Protein AF-R5Q0B8-F1 (afdb_monomer_lite)

Radius of gyration: 23.13 Å; chains: 1; bounding box: 51×49×70 Å

pLDDT: mean 73.25, std 21.97, range [26.86, 96.88]

Foldseek 3Di:
DDPCLLLVDDQPQPDPDDDPDDDDDDDDPCVVVPPPPDDDDDDDDDDDDDDPPADDPVRLVVQLVPDPPVLLVVLLLSLLVQLLVQLVSVVVNPDDSQVSNVVSLVVSVVSNVVSFDPDPYTGNSSSSNVVSSVVLVPLFKDKDKDWDFDFDWDDDPPDTDTDTDTDIDIDIGGDSCSSVVSVVVSVVVVVVVVVVVVVVVVVVVVVPD

Secondary structure (DSSP, 8-state):
--HHHHS-SPP----SSS----------TTGGGTS--SS---------SS---S--HHHHHHHHHTS-HHHHHHHHHHHHHHHHHHHHHHHHTT--HHHHHHHHHHHHHHHHHHTS-SSSS--HHHHHHHHHHHHHHHHTEEEEEEEEEEEEEEEETTEEEEEEEEEEEEEEEE-STHHHHHHHHHHHHHHHHHHHHHHHHHHHHHS--

Sequence (209 aa):
MNLSDFFKKEPVIFPSGRRAAEGGFRNSAYDHVLNSVGKVAIGIAFATSMVACGPSREEINAMKAQVPRRDSLELVSAYDSSLLANIDSLHNAGDDMKKAVKKGVALTWEQAKHSFGKSKTWSGKEYIVEDHADKRLNESRDRHEVVTLVPVPVPSGKSTTMVLRPRTVVSYIYKEEFRDQLASEIQQRQKTQAAQSARTVNAVRGSGR

Structure (mmCIF, N/CA/C/O backbone):
data_AF-R5Q0B8-F1
#
_entry.id   AF-R5Q0B8-F1
#
loop_
_atom_site.group_PDB
_atom_site.id
_atom_site.type_symbol
_atom_site.label_atom_id
_atom_site.label_alt_id
_atom_site.label_comp_id
_atom_site.label_asym_id
_atom_site.label_entity_id
_atom_site.label_seq_id
_atom_site.pdbx_PDB_ins_code
_atom_site.Cartn_x
_atom_site.Cartn_y
_atom_site.Cartn_z
_atom_site.occupancy
_atom_site.B_iso_or_equiv
_atom_site.auth_seq_id
_atom_site.auth_comp_id
_atom_site.auth_asym_id
_atom_site.auth_atom_id
_atom_site.pdbx_PDB_model_num
ATOM 1 N N . MET A 1 1 ? -19.986 9.733 9.339 1.00 41.62 1 MET A N 1
ATOM 2 C CA . MET A 1 1 ? -19.398 8.912 8.257 1.00 41.62 1 MET A CA 1
ATOM 3 C C . MET A 1 1 ? -19.073 7.547 8.833 1.00 41.62 1 MET A C 1
ATOM 5 O O . MET A 1 1 ? -18.381 7.501 9.845 1.00 41.62 1 MET A O 1
ATOM 9 N N . ASN A 1 2 ? -19.643 6.475 8.284 1.00 38.19 2 ASN A N 1
ATOM 10 C CA . ASN A 1 2 ? -19.473 5.120 8.810 1.00 38.19 2 ASN A CA 1
ATOM 11 C C . ASN A 1 2 ? -18.242 4.466 8.149 1.00 38.19 2 ASN A C 1
ATOM 13 O O . ASN A 1 2 ? -17.996 4.700 6.970 1.00 38.19 2 ASN A O 1
ATOM 17 N N . LEU A 1 3 ? -17.453 3.669 8.880 1.00 45.62 3 LEU A N 1
ATOM 18 C CA . LEU A 1 3 ? -16.211 3.045 8.368 1.00 45.62 3 LEU A CA 1
ATOM 19 C C . LEU A 1 3 ? -16.464 2.141 7.154 1.00 45.62 3 LEU A C 1
ATOM 21 O O . LEU A 1 3 ? -15.634 2.046 6.255 1.00 45.62 3 LEU A O 1
ATOM 25 N N . SER A 1 4 ? -17.656 1.547 7.090 1.00 44.03 4 SER A N 1
ATOM 26 C CA . SER A 1 4 ? -18.095 0.763 5.939 1.00 44.03 4 SER A CA 1
ATOM 27 C C . SER A 1 4 ? -18.209 1.590 4.655 1.00 44.03 4 SER A C 1
ATOM 29 O O . SER A 1 4 ? -18.041 1.034 3.580 1.00 44.03 4 SER A O 1
ATOM 31 N N . ASP A 1 5 ? -18.424 2.907 4.733 1.00 52.09 5 ASP A N 1
ATOM 32 C CA . ASP A 1 5 ? -18.530 3.772 3.552 1.00 52.09 5 ASP A CA 1
ATOM 33 C C . ASP A 1 5 ? -17.168 4.045 2.886 1.00 52.09 5 ASP A C 1
ATOM 35 O O . ASP A 1 5 ? -17.136 4.350 1.696 1.00 52.09 5 ASP A O 1
ATOM 39 N N . PHE A 1 6 ? -16.045 3.874 3.602 1.00 50.41 6 PHE A N 1
ATOM 40 C CA . PHE A 1 6 ? -14.690 4.060 3.051 1.00 50.41 6 PHE A CA 1
ATOM 41 C C . PHE A 1 6 ? -14.302 2.977 2.034 1.00 50.41 6 PHE A C 1
ATOM 43 O O . PHE A 1 6 ? -13.602 3.261 1.067 1.00 50.41 6 PHE A O 1
ATOM 50 N N . PHE A 1 7 ? -14.779 1.746 2.230 1.00 54.97 7 PHE A N 1
ATOM 51 C CA . PHE A 1 7 ? -14.390 0.577 1.430 1.00 54.97 7 PHE A CA 1
ATOM 52 C C . PHE A 1 7 ? -15.577 -0.089 0.721 1.00 54.97 7 PHE A C 1
ATOM 54 O O . PHE A 1 7 ? -15.464 -1.197 0.210 1.00 54.97 7 PHE A O 1
ATOM 61 N N . LYS A 1 8 ? -16.732 0.585 0.664 1.00 49.16 8 LYS A N 1
ATOM 62 C CA . LYS A 1 8 ? -17.999 0.050 0.134 1.00 49.16 8 LYS A CA 1
ATOM 63 C C . LYS A 1 8 ? -18.075 -0.089 -1.388 1.00 49.16 8 LYS A C 1
ATOM 65 O O . LYS A 1 8 ? -19.167 -0.290 -1.915 1.00 49.16 8 LYS A O 1
ATOM 70 N N . LYS A 1 9 ? -16.963 0.031 -2.112 1.00 47.50 9 LYS A N 1
ATOM 71 C CA . LYS A 1 9 ? -16.956 -0.321 -3.532 1.00 47.50 9 LYS A CA 1
ATOM 72 C C . LYS A 1 9 ? -16.494 -1.755 -3.677 1.00 47.50 9 LYS A C 1
ATOM 74 O O . LYS A 1 9 ? -15.414 -2.109 -3.216 1.00 47.50 9 LYS A O 1
ATOM 79 N N . GLU A 1 10 ? -17.351 -2.547 -4.313 1.00 41.78 10 GLU A N 1
ATOM 80 C CA . GLU A 1 10 ? -17.013 -3.887 -4.765 1.00 41.78 10 GLU A CA 1
ATOM 81 C C . GLU A 1 10 ? -15.650 -3.856 -5.473 1.00 41.78 10 GLU A C 1
ATOM 83 O O . GLU A 1 10 ? -15.370 -2.901 -6.214 1.00 41.78 10 GLU A O 1
ATOM 88 N N . PRO A 1 11 ? -14.784 -4.859 -5.240 1.00 44.88 11 PRO A N 1
ATOM 89 C CA . PRO A 1 11 ? -13.564 -4.991 -6.017 1.00 44.88 11 PRO A CA 1
ATOM 90 C C . PRO A 1 11 ? -13.936 -4.963 -7.500 1.00 44.88 11 PRO A C 1
ATOM 92 O O . PRO A 1 11 ? -14.948 -5.539 -7.902 1.00 44.88 11 PRO A O 1
ATOM 95 N N . VAL A 1 12 ? -13.131 -4.285 -8.322 1.00 48.59 12 VAL A N 1
ATOM 96 C CA . VAL A 1 12 ? -13.284 -4.379 -9.777 1.00 48.59 12 VAL A CA 1
ATOM 97 C C . VAL A 1 12 ? -12.896 -5.806 -10.154 1.00 48.59 12 VAL A C 1
ATOM 99 O O . VAL A 1 12 ? -11.723 -6.136 -10.333 1.00 48.59 12 VAL A O 1
ATOM 102 N N . ILE A 1 13 ? -13.897 -6.681 -10.176 1.00 41.97 13 ILE A N 1
ATOM 103 C CA . ILE A 1 13 ? -13.788 -8.041 -10.676 1.00 41.97 13 ILE A CA 1
ATOM 104 C C . ILE A 1 13 ? -13.705 -7.881 -12.186 1.00 41.97 13 ILE A C 1
ATOM 106 O O . ILE A 1 13 ? -14.689 -7.509 -12.819 1.00 41.97 13 ILE A O 1
ATOM 110 N N . PHE A 1 14 ? -12.528 -8.100 -12.765 1.00 42.94 14 PHE A N 1
ATOM 111 C CA . PHE A 1 14 ? -12.402 -8.191 -14.213 1.00 42.94 14 PHE A CA 1
ATOM 112 C C . PHE A 1 14 ? -12.965 -9.557 -14.624 1.00 42.94 14 PHE A C 1
ATOM 114 O O . PHE A 1 14 ? -12.338 -10.575 -14.321 1.00 42.94 14 PHE A O 1
ATOM 121 N N . PRO A 1 15 ? -14.161 -9.633 -15.245 1.00 37.47 15 PRO A N 1
ATOM 122 C CA . PRO A 1 15 ? -14.709 -10.915 -15.641 1.00 37.47 15 PRO A CA 1
ATOM 123 C C . PRO A 1 15 ? -13.801 -11.512 -16.714 1.00 37.47 15 PRO A C 1
ATOM 125 O O . PRO A 1 15 ? -13.467 -10.873 -17.715 1.00 37.47 15 PRO A O 1
ATOM 128 N N . SER A 1 16 ? -13.379 -12.749 -16.476 1.00 43.03 16 SER A N 1
ATOM 129 C CA . SER A 1 16 ? -12.623 -13.533 -17.440 1.00 43.03 16 SER A CA 1
ATOM 130 C C . SER A 1 16 ? -13.386 -13.597 -18.769 1.00 43.03 16 SER A C 1
ATOM 132 O O . SER A 1 16 ? -14.550 -13.987 -18.834 1.00 43.03 16 SER A O 1
ATOM 134 N N . GLY A 1 17 ? -12.718 -13.180 -19.847 1.00 40.97 17 GLY A N 1
ATOM 135 C CA . GLY A 1 17 ? -13.201 -13.373 -21.211 1.00 40.97 17 GLY A CA 1
ATOM 136 C C . GLY A 1 17 ? -14.038 -12.237 -21.806 1.00 40.97 17 GLY A C 1
ATOM 137 O O . GLY A 1 17 ? -15.188 -12.453 -22.168 1.00 40.97 17 GLY A O 1
ATOM 138 N N . ARG A 1 18 ? -13.437 -11.062 -22.046 1.00 31.78 18 ARG A N 1
ATOM 139 C CA . ARG A 1 18 ? -13.581 -10.304 -23.313 1.00 31.78 18 ARG A CA 1
ATOM 140 C C . ARG A 1 18 ? -12.619 -9.111 -23.351 1.00 31.78 18 ARG A C 1
ATOM 142 O O . ARG A 1 18 ? -12.552 -8.327 -22.419 1.00 31.78 18 ARG A O 1
ATOM 149 N N . ARG A 1 19 ? -11.870 -9.050 -24.459 1.00 34.62 19 ARG A N 1
ATOM 150 C CA . ARG A 1 19 ? -10.958 -8.004 -24.964 1.00 34.62 1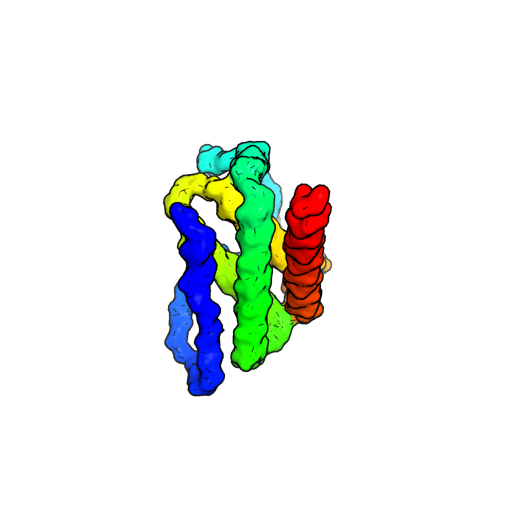9 ARG A CA 1
ATOM 151 C C . ARG A 1 19 ? -10.757 -6.772 -24.067 1.00 34.62 19 ARG A C 1
ATOM 153 O O . ARG A 1 19 ? -11.610 -5.897 -24.000 1.00 34.62 19 ARG A O 1
ATOM 160 N N . ALA A 1 20 ? -9.539 -6.654 -23.537 1.00 39.06 20 ALA A N 1
ATOM 161 C CA . ALA A 1 20 ? -8.934 -5.3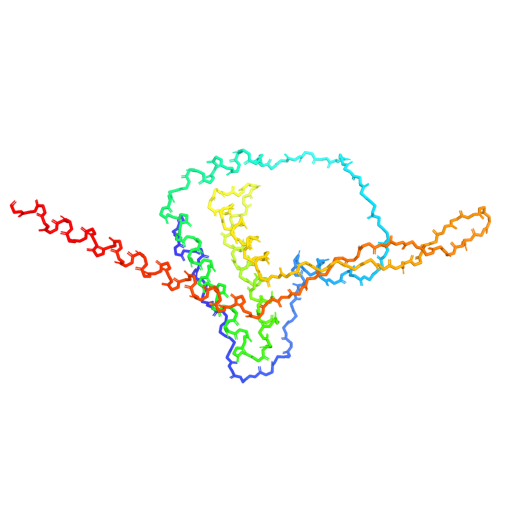87 -23.141 1.00 39.06 20 ALA A CA 1
ATOM 162 C C . ALA A 1 20 ? -8.664 -4.536 -24.396 1.00 39.06 20 ALA A C 1
ATOM 164 O O . ALA A 1 20 ? -7.551 -4.483 -24.911 1.00 39.06 20 ALA A O 1
ATOM 165 N N . ALA A 1 21 ? -9.706 -3.925 -24.939 1.00 40.56 21 ALA A N 1
ATOM 166 C CA . ALA A 1 21 ? -9.589 -2.860 -25.915 1.00 40.56 21 ALA A CA 1
ATOM 167 C C . ALA A 1 21 ? -10.661 -1.827 -25.575 1.00 40.56 21 ALA A C 1
ATOM 169 O O . ALA A 1 21 ? -11.814 -2.184 -25.368 1.00 40.56 21 ALA A O 1
ATOM 170 N N . GLU A 1 22 ? -10.243 -0.565 -25.519 1.00 37.31 22 GLU A N 1
ATOM 171 C CA . GLU A 1 22 ? -11.120 0.608 -25.490 1.00 37.31 22 GLU A CA 1
ATOM 172 C C . GLU A 1 22 ? -11.803 0.905 -24.148 1.00 37.31 22 GLU A C 1
ATOM 174 O O . GLU A 1 22 ? -13.013 0.850 -23.971 1.00 37.31 22 GLU A O 1
ATOM 179 N N . GLY A 1 23 ? -10.989 1.357 -23.199 1.00 31.34 23 GLY A N 1
ATOM 180 C CA . GLY A 1 23 ? -11.449 2.217 -22.117 1.00 31.34 23 GLY A CA 1
ATOM 181 C C . GLY A 1 23 ? -10.384 3.267 -21.873 1.00 31.34 23 GLY A C 1
ATOM 182 O O . GLY A 1 23 ? -9.423 3.001 -21.161 1.00 31.34 23 GLY A O 1
ATOM 183 N N . GLY A 1 24 ? -10.502 4.422 -22.532 1.00 33.09 24 GLY A N 1
ATOM 184 C CA . GLY A 1 24 ? -9.572 5.539 -22.396 1.00 33.09 24 GLY A CA 1
ATOM 185 C C . GLY A 1 24 ? -9.453 5.984 -20.940 1.00 33.09 24 GLY A C 1
ATOM 186 O O . GLY A 1 24 ? -10.276 6.753 -20.445 1.00 33.09 24 GLY A O 1
ATOM 187 N N . PHE A 1 25 ? -8.418 5.504 -20.253 1.00 32.47 25 PHE A N 1
ATOM 188 C CA . PHE A 1 25 ? -8.061 5.978 -18.927 1.00 32.47 25 PHE A CA 1
ATOM 189 C C . PHE A 1 25 ? -7.389 7.337 -19.074 1.00 32.47 25 PHE A C 1
ATOM 191 O O . PHE A 1 25 ? -6.238 7.459 -19.484 1.00 32.47 25 PHE A O 1
ATOM 198 N N . ARG A 1 26 ? -8.157 8.380 -18.755 1.00 33.88 26 ARG A N 1
ATOM 199 C CA . ARG A 1 26 ? -7.636 9.716 -18.491 1.00 33.88 26 ARG A CA 1
ATOM 200 C C . ARG A 1 26 ? -6.564 9.615 -17.406 1.00 33.88 26 ARG A C 1
ATOM 202 O O . ARG A 1 26 ? -6.848 9.205 -16.285 1.00 33.88 26 ARG A O 1
ATOM 209 N N . ASN A 1 27 ? -5.356 9.995 -17.803 1.00 36.56 27 ASN A N 1
ATOM 210 C CA . ASN A 1 27 ? -4.119 10.091 -17.036 1.00 36.56 27 ASN A CA 1
ATOM 211 C C . ASN A 1 27 ? -4.348 10.620 -15.604 1.00 36.56 27 ASN A C 1
ATOM 213 O O . ASN A 1 27 ? -4.507 11.824 -15.396 1.00 36.56 27 ASN A O 1
ATOM 217 N N . SER A 1 28 ? -4.373 9.704 -14.630 1.00 36.41 28 SER A N 1
ATOM 218 C CA . SER A 1 28 ? -4.345 10.005 -13.193 1.00 36.41 28 SER A CA 1
ATOM 219 C C . SER A 1 28 ? -2.922 10.402 -12.770 1.00 36.41 28 SER A C 1
ATOM 221 O O . SER A 1 28 ? -1.927 10.002 -13.381 1.00 36.41 28 SER A O 1
ATOM 223 N N . ALA A 1 29 ? -2.833 11.225 -11.728 1.00 41.69 29 ALA A N 1
ATOM 224 C CA . ALA A 1 29 ? -1.674 12.000 -11.304 1.00 41.69 29 ALA A CA 1
ATOM 225 C C . ALA A 1 29 ? -0.465 11.205 -10.741 1.00 41.69 29 ALA A C 1
ATOM 227 O O . ALA A 1 29 ? 0.368 11.747 -10.018 1.00 41.69 29 ALA A O 1
ATOM 228 N N . TYR A 1 30 ? -0.350 9.918 -11.072 1.00 35.47 30 TYR A N 1
ATOM 229 C CA . TYR A 1 30 ? 0.801 9.065 -10.750 1.00 35.47 30 TYR A CA 1
ATOM 230 C C . TYR A 1 30 ? 1.559 8.567 -11.989 1.00 35.47 30 TYR A C 1
ATOM 232 O O . TYR A 1 30 ? 2.627 7.969 -11.852 1.00 35.47 30 TYR A O 1
ATOM 240 N N . ASP A 1 31 ? 1.082 8.872 -13.202 1.00 33.84 31 ASP A N 1
ATOM 241 C CA . ASP A 1 31 ? 1.768 8.483 -14.444 1.00 33.84 31 ASP A CA 1
ATOM 242 C C . ASP A 1 31 ? 3.030 9.335 -14.717 1.00 33.84 31 ASP A C 1
ATOM 244 O O . ASP A 1 31 ? 3.997 8.885 -15.334 1.00 33.84 31 ASP A O 1
ATOM 248 N N . HIS A 1 32 ? 3.101 10.547 -14.153 1.00 38.69 32 HIS A N 1
ATOM 249 C CA . HIS A 1 32 ? 4.275 11.428 -14.272 1.00 38.69 32 HIS A CA 1
ATOM 250 C C . HIS A 1 32 ? 5.487 10.955 -13.465 1.00 38.69 32 HIS A C 1
ATOM 252 O O . HIS A 1 32 ? 6.602 11.381 -13.748 1.00 38.69 32 HIS A O 1
ATOM 258 N N . VAL A 1 33 ? 5.301 10.078 -12.476 1.00 43.78 33 VAL A N 1
ATOM 259 C CA . VAL A 1 33 ? 6.418 9.584 -11.654 1.00 43.78 33 VAL A CA 1
ATOM 260 C C . VAL A 1 33 ? 7.123 8.400 -12.326 1.00 43.78 33 VAL A C 1
ATOM 262 O O . VAL A 1 33 ? 8.250 8.067 -11.969 1.00 43.78 33 VAL A O 1
ATOM 265 N N . LEU A 1 34 ? 6.504 7.775 -13.333 1.00 36.62 34 LEU A N 1
ATOM 266 C CA . LEU A 1 34 ? 7.026 6.548 -13.942 1.00 36.62 34 LEU A CA 1
ATOM 267 C C . LEU A 1 34 ? 7.315 6.649 -15.443 1.00 36.62 34 LEU A C 1
ATOM 269 O O . LEU A 1 34 ? 7.980 5.756 -15.963 1.00 36.62 34 LEU A O 1
ATOM 273 N N . ASN A 1 35 ? 6.891 7.720 -16.125 1.00 30.92 35 ASN A N 1
ATOM 274 C CA . ASN A 1 35 ? 7.032 7.840 -17.582 1.00 30.92 35 ASN A CA 1
ATOM 275 C C . ASN A 1 35 ? 8.000 8.945 -18.060 1.00 30.92 35 ASN A C 1
ATOM 277 O O . ASN A 1 35 ? 8.037 9.261 -19.245 1.00 30.92 35 ASN A O 1
ATOM 281 N N . SER A 1 36 ? 8.814 9.531 -17.169 1.00 29.89 36 SER A N 1
ATOM 282 C CA . SER A 1 36 ? 9.762 10.603 -17.529 1.00 29.89 36 SER A CA 1
ATOM 283 C C . SER A 1 36 ? 11.236 10.305 -17.223 1.00 29.89 36 SER A C 1
ATOM 285 O O . SER A 1 36 ? 12.005 11.222 -16.929 1.00 29.89 36 SER A O 1
ATOM 287 N N . VAL A 1 37 ? 11.696 9.055 -17.357 1.00 38.09 37 VAL A N 1
ATOM 288 C CA . VAL A 1 37 ? 13.140 8.805 -17.564 1.00 38.09 37 VAL A CA 1
ATOM 289 C C . VAL A 1 37 ? 13.431 8.941 -19.056 1.00 38.09 37 VAL A C 1
ATOM 291 O O . VAL A 1 37 ? 13.693 7.991 -19.782 1.00 38.09 37 VAL A O 1
ATOM 294 N N . GLY A 1 38 ? 13.302 10.175 -19.523 1.00 33.19 38 GLY A N 1
ATOM 295 C CA . GLY A 1 38 ? 13.466 10.551 -20.912 1.00 33.19 38 GLY A CA 1
ATOM 296 C C . GLY A 1 38 ? 13.479 12.065 -21.018 1.00 33.19 38 GLY A C 1
ATOM 297 O O . GLY A 1 38 ? 12.455 12.652 -21.332 1.00 33.19 38 GLY A O 1
ATOM 298 N N . LYS A 1 39 ? 14.670 12.647 -20.804 1.00 32.94 39 LYS A N 1
ATOM 299 C CA . LYS A 1 39 ? 15.096 14.037 -21.088 1.00 32.94 39 LYS A CA 1
ATOM 300 C C . LYS A 1 39 ? 15.168 15.020 -19.895 1.00 32.94 39 LYS A C 1
ATOM 302 O O . LYS A 1 39 ? 14.178 15.545 -19.416 1.00 32.94 39 LYS A O 1
ATOM 307 N N . VAL A 1 40 ? 16.434 15.358 -19.590 1.00 29.88 40 VAL A N 1
ATOM 308 C CA . VAL A 1 40 ? 16.975 16.681 -19.186 1.00 29.88 40 VAL A CA 1
ATOM 309 C C . VAL A 1 40 ? 17.097 17.012 -17.685 1.00 29.88 40 VAL A C 1
ATOM 311 O O . VAL A 1 40 ? 16.315 16.587 -16.841 1.00 29.88 40 VAL A O 1
ATOM 314 N N . ALA A 1 41 ? 18.244 17.641 -17.376 1.00 38.47 41 ALA A N 1
ATOM 315 C CA . ALA A 1 41 ? 18.733 18.234 -16.122 1.00 38.47 41 ALA A CA 1
ATOM 316 C C . ALA A 1 41 ? 17.642 19.029 -15.382 1.00 38.47 41 ALA A C 1
ATOM 318 O O . ALA A 1 41 ? 16.791 19.610 -16.037 1.00 38.47 41 ALA A O 1
ATOM 319 N N . ILE A 1 42 ? 17.564 18.991 -14.047 1.00 34.44 42 ILE A N 1
ATOM 320 C CA . ILE A 1 42 ? 18.011 20.031 -13.081 1.00 34.44 42 ILE A CA 1
ATOM 321 C C . ILE A 1 42 ? 17.771 19.376 -11.692 1.00 34.44 42 ILE A C 1
ATOM 323 O O . ILE A 1 42 ? 16.742 18.737 -11.513 1.00 34.44 42 ILE A O 1
ATOM 327 N N . GLY A 1 43 ? 18.701 19.265 -10.737 1.00 26.86 43 GLY A N 1
ATOM 328 C CA . GLY A 1 43 ? 19.447 20.333 -10.068 1.00 26.86 43 GLY A CA 1
ATOM 329 C C . GLY A 1 43 ? 18.660 20.790 -8.828 1.00 26.86 43 GLY A C 1
ATOM 330 O O . GLY A 1 43 ? 17.656 21.471 -8.968 1.00 26.86 43 GLY A O 1
ATOM 331 N N . ILE A 1 44 ? 19.072 20.373 -7.628 1.00 46.38 44 ILE A N 1
ATOM 332 C CA . ILE A 1 44 ? 18.430 20.719 -6.345 1.00 46.38 44 ILE A CA 1
ATOM 333 C C . ILE A 1 44 ? 18.524 22.233 -6.091 1.00 46.38 44 ILE A C 1
ATOM 335 O O . ILE A 1 44 ? 19.624 22.774 -6.145 1.00 46.38 44 ILE A O 1
ATOM 339 N N . ALA A 1 45 ? 17.413 22.876 -5.715 1.00 31.20 45 ALA A N 1
ATOM 340 C CA . ALA A 1 45 ? 17.397 24.037 -4.820 1.00 31.20 45 ALA A CA 1
ATOM 341 C C . ALA A 1 45 ? 15.997 24.213 -4.205 1.00 31.20 45 ALA A C 1
ATOM 343 O O . ALA A 1 45 ? 14.987 24.242 -4.905 1.00 31.20 45 ALA A O 1
ATOM 344 N N . PHE A 1 46 ? 15.960 24.298 -2.878 1.00 44.47 46 PHE A N 1
ATOM 345 C CA . PHE A 1 46 ? 14.791 24.641 -2.076 1.00 44.47 46 PHE A CA 1
ATOM 346 C C . PHE A 1 46 ? 14.409 26.123 -2.246 1.00 44.47 46 PHE A C 1
ATOM 348 O O . PHE A 1 46 ? 15.272 26.967 -2.471 1.00 44.47 46 PHE A O 1
ATOM 355 N N . ALA A 1 47 ? 13.136 26.387 -1.940 1.00 42.19 47 ALA A N 1
ATOM 356 C CA . ALA A 1 47 ? 12.575 27.611 -1.363 1.00 42.19 47 ALA A CA 1
ATOM 357 C C . ALA A 1 47 ? 11.834 28.616 -2.273 1.00 42.19 47 ALA A C 1
ATOM 359 O O . ALA A 1 47 ? 12.361 29.206 -3.210 1.00 42.19 47 ALA A O 1
ATOM 360 N N . THR A 1 48 ? 10.616 28.901 -1.795 1.00 44.28 48 THR A N 1
ATOM 361 C CA . THR A 1 48 ? 9.797 30.116 -1.935 1.00 44.28 48 THR A CA 1
ATOM 362 C C . THR A 1 48 ? 9.004 30.329 -3.222 1.00 44.28 48 THR A C 1
ATOM 364 O O . THR A 1 48 ? 9.416 31.033 -4.132 1.00 44.28 48 THR A O 1
ATOM 367 N N . SER A 1 49 ? 7.751 29.868 -3.213 1.00 30.42 49 SER A N 1
ATOM 368 C CA . SER A 1 49 ? 6.610 30.784 -3.363 1.00 30.42 49 SER A CA 1
ATOM 369 C C . SER A 1 49 ? 5.299 30.101 -2.953 1.00 30.42 49 SER A C 1
ATOM 371 O O . SER A 1 49 ? 5.046 28.961 -3.316 1.00 30.42 49 SER A O 1
ATOM 373 N N . MET A 1 50 ? 4.482 30.851 -2.205 1.00 32.94 50 MET A N 1
ATOM 374 C CA . MET A 1 50 ? 3.098 30.571 -1.794 1.00 32.94 50 MET A CA 1
ATOM 375 C C . MET A 1 50 ? 2.900 29.609 -0.608 1.00 32.94 50 MET A C 1
ATOM 377 O O . MET A 1 50 ? 2.931 28.396 -0.743 1.00 32.94 50 MET A O 1
ATOM 381 N N . VAL A 1 51 ? 2.668 30.218 0.563 1.00 36.44 51 VAL A N 1
ATOM 382 C CA . VAL A 1 51 ? 1.874 29.740 1.710 1.00 36.44 51 VAL A CA 1
ATOM 383 C C . VAL A 1 51 ? 1.649 28.223 1.754 1.00 36.44 51 VAL A C 1
ATOM 385 O O . VAL A 1 51 ? 0.725 27.699 1.133 1.00 36.44 51 VAL A O 1
ATOM 388 N N . ALA A 1 52 ? 2.442 27.518 2.561 1.00 41.09 52 ALA A N 1
ATOM 389 C CA . ALA A 1 52 ? 2.104 26.165 2.981 1.00 41.09 52 ALA A CA 1
ATOM 390 C C . ALA A 1 52 ? 0.852 26.225 3.881 1.00 41.09 52 ALA A C 1
ATOM 392 O O . ALA A 1 52 ? 0.949 26.262 5.100 1.00 41.09 52 ALA A O 1
ATOM 393 N N . CYS A 1 53 ? -0.342 26.279 3.285 1.00 50.44 53 CYS A N 1
ATOM 394 C CA . CYS A 1 53 ? -1.632 26.136 3.975 1.00 50.44 53 CYS A CA 1
ATOM 395 C C . CYS A 1 53 ? -1.931 24.658 4.306 1.00 50.44 53 CYS A C 1
ATOM 397 O O . CYS A 1 53 ? -3.068 24.209 4.170 1.00 50.44 53 CYS A O 1
ATOM 399 N N . GLY A 1 54 ? -0.910 23.885 4.676 1.00 57.59 54 GLY A N 1
ATOM 400 C CA . GLY A 1 54 ? -1.039 22.489 5.084 1.00 57.59 54 GLY A CA 1
ATOM 401 C C . GLY A 1 54 ? -0.613 22.328 6.542 1.00 57.59 54 GLY A C 1
ATOM 402 O O . GLY A 1 54 ? 0.251 23.084 6.988 1.00 57.59 54 GLY A O 1
ATOM 403 N N . PRO A 1 55 ? -1.206 21.381 7.285 1.00 69.00 55 PRO A N 1
ATOM 404 C CA . PRO A 1 55 ? -0.830 21.146 8.670 1.00 69.00 55 PRO A CA 1
ATOM 405 C C . PRO A 1 55 ? 0.635 20.697 8.781 1.00 69.00 55 PRO A C 1
ATOM 407 O O . PRO A 1 55 ? 1.150 19.998 7.901 1.00 69.00 55 PRO A O 1
ATOM 410 N N . SER A 1 56 ? 1.310 21.089 9.861 1.00 80.75 56 SER A N 1
ATOM 411 C CA . SER A 1 56 ? 2.677 20.649 10.163 1.00 80.75 56 SER A CA 1
ATOM 412 C C . SER A 1 56 ? 2.733 19.146 10.468 1.00 80.75 56 SER A C 1
ATOM 414 O O . SER A 1 56 ? 1.711 18.493 10.696 1.00 80.75 56 SER A O 1
ATOM 416 N N . ARG A 1 57 ? 3.935 18.551 10.513 1.00 81.38 57 ARG A N 1
ATOM 417 C CA . ARG A 1 57 ? 4.063 17.119 10.842 1.00 81.38 57 ARG A CA 1
ATOM 418 C C . ARG A 1 57 ? 3.615 16.838 12.278 1.00 81.38 57 ARG A C 1
ATOM 420 O O . ARG A 1 57 ? 3.033 15.785 12.536 1.00 81.38 57 ARG A O 1
ATOM 427 N N . GLU A 1 58 ? 3.848 17.772 13.193 1.00 83.44 58 GLU A N 1
ATOM 428 C CA . GLU A 1 58 ? 3.379 17.719 14.577 1.00 83.44 58 GLU A CA 1
ATOM 429 C C . GLU A 1 58 ? 1.849 17.743 14.639 1.00 83.44 58 GLU A C 1
ATOM 431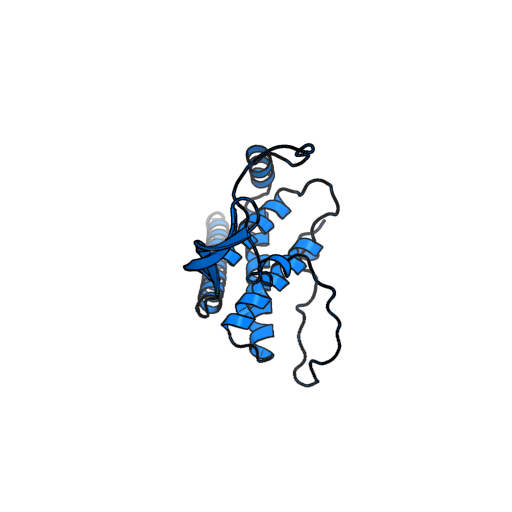 O O . GLU A 1 58 ? 1.256 16.922 15.339 1.00 83.44 58 GLU A O 1
ATOM 436 N N . GLU A 1 59 ? 1.207 18.616 13.860 1.00 81.81 59 GLU A N 1
ATOM 437 C CA . GLU A 1 59 ? -0.254 18.691 13.761 1.00 81.81 59 GLU A CA 1
ATOM 438 C C . GLU A 1 59 ? -0.836 17.406 13.168 1.00 81.81 59 GLU A C 1
ATOM 440 O O . GLU A 1 59 ? -1.761 16.831 13.740 1.00 81.81 59 GLU A O 1
ATOM 445 N N . ILE A 1 60 ? -0.241 16.878 12.096 1.00 84.38 60 ILE A N 1
ATOM 446 C CA . ILE A 1 60 ? -0.632 15.588 11.512 1.00 84.38 60 ILE A CA 1
ATOM 447 C C . ILE A 1 60 ? -0.512 14.469 12.554 1.00 84.38 60 ILE A C 1
ATOM 449 O O . ILE A 1 60 ? -1.423 13.656 12.713 1.00 84.38 60 ILE A O 1
ATOM 453 N N . ASN A 1 61 ? 0.586 14.419 13.309 1.00 86.19 61 ASN A N 1
ATOM 454 C CA . ASN A 1 61 ? 0.770 13.417 14.357 1.00 86.19 61 ASN A CA 1
ATOM 455 C C . ASN A 1 61 ? -0.269 13.556 15.479 1.00 86.19 61 ASN A C 1
ATOM 457 O O . ASN A 1 61 ? -0.804 12.540 15.926 1.00 86.19 61 ASN A O 1
ATOM 461 N N . ALA A 1 62 ? -0.609 14.781 15.883 1.00 89.06 62 ALA A N 1
ATOM 462 C CA . ALA A 1 62 ? -1.669 15.036 16.854 1.00 89.06 62 ALA A CA 1
ATOM 463 C C . ALA A 1 62 ? -3.045 14.595 16.326 1.00 89.06 62 ALA A C 1
ATOM 465 O O . ALA A 1 62 ? -3.805 13.953 17.051 1.00 89.06 62 ALA A O 1
ATOM 466 N N . MET A 1 63 ? -3.348 14.856 15.052 1.00 86.50 63 MET A N 1
ATOM 467 C CA . MET A 1 63 ? -4.588 14.413 14.407 1.00 86.50 63 MET A CA 1
ATOM 468 C C . MET A 1 63 ? -4.687 12.886 14.347 1.00 86.50 63 MET A C 1
ATOM 470 O O . MET A 1 63 ? -5.746 12.330 14.630 1.00 86.50 63 MET A O 1
ATOM 474 N N . LYS A 1 64 ? -3.590 12.190 14.025 1.00 87.88 64 LYS A N 1
ATOM 475 C CA . LYS A 1 64 ? -3.538 10.719 14.056 1.00 87.88 64 LYS A CA 1
ATOM 476 C C . LYS A 1 64 ? -3.699 10.172 15.475 1.00 87.88 64 LYS A C 1
ATOM 478 O O . LYS A 1 64 ? -4.401 9.184 15.659 1.00 87.88 64 LYS A O 1
ATOM 483 N N . ALA A 1 65 ? -3.099 10.818 16.477 1.00 89.25 65 ALA A N 1
ATOM 484 C CA . ALA A 1 65 ? -3.194 10.403 17.879 1.00 89.25 65 ALA A CA 1
ATOM 485 C C . ALA A 1 65 ? -4.622 10.502 18.447 1.00 89.25 65 ALA A C 1
ATOM 487 O O . ALA A 1 65 ? -4.970 9.760 19.362 1.00 89.25 65 ALA A O 1
ATOM 488 N N . GLN A 1 66 ? -5.459 11.380 17.886 1.00 90.31 66 GLN A N 1
ATOM 489 C CA . GLN A 1 66 ? -6.880 11.479 18.235 1.00 90.31 66 GLN A CA 1
ATOM 490 C C . GLN A 1 66 ? -7.728 10.333 17.659 1.00 90.31 66 GLN A C 1
ATOM 492 O O . GLN A 1 66 ? -8.864 10.137 18.089 1.00 90.31 66 GLN A O 1
ATOM 497 N N . VAL A 1 67 ? -7.212 9.565 16.692 1.00 88.38 67 VAL A N 1
ATOM 498 C CA . VAL A 1 67 ? -7.931 8.419 16.126 1.00 88.38 67 VAL A CA 1
ATOM 499 C C . VAL A 1 67 ? -7.849 7.239 17.100 1.00 88.38 67 VAL A C 1
ATOM 501 O O . VAL A 1 67 ? -6.744 6.816 17.452 1.00 88.38 67 VAL A O 1
ATOM 504 N N . PRO A 1 68 ? -8.986 6.644 17.516 1.00 90.50 68 PRO A N 1
ATOM 505 C CA . PRO A 1 68 ? -8.971 5.467 18.372 1.00 90.50 68 PRO A CA 1
ATOM 506 C C . PRO A 1 68 ? -8.118 4.348 17.772 1.00 90.50 68 PRO A C 1
ATOM 508 O O . PRO A 1 68 ? -8.220 4.034 16.585 1.00 90.50 68 PRO A O 1
ATOM 511 N N . ARG A 1 69 ? -7.311 3.683 18.606 1.00 88.50 69 ARG A N 1
ATOM 512 C CA . ARG A 1 69 ? -6.418 2.601 18.155 1.00 88.50 69 ARG A CA 1
ATOM 513 C C . ARG A 1 69 ? -7.163 1.499 17.394 1.00 88.50 69 ARG A C 1
ATOM 515 O O . ARG A 1 69 ? -6.622 0.947 16.443 1.00 88.50 69 ARG A O 1
ATOM 522 N N . ARG A 1 70 ? -8.397 1.189 17.806 1.00 88.12 70 ARG A N 1
ATOM 523 C CA . ARG A 1 70 ? -9.262 0.217 17.125 1.00 88.12 70 ARG A CA 1
ATOM 524 C C . ARG A 1 70 ? -9.553 0.642 15.683 1.00 88.12 70 ARG A C 1
ATOM 526 O O . ARG A 1 70 ? -9.284 -0.138 14.778 1.00 88.12 70 ARG A O 1
ATOM 533 N N . ASP A 1 71 ? -10.015 1.875 15.483 1.00 85.69 71 ASP A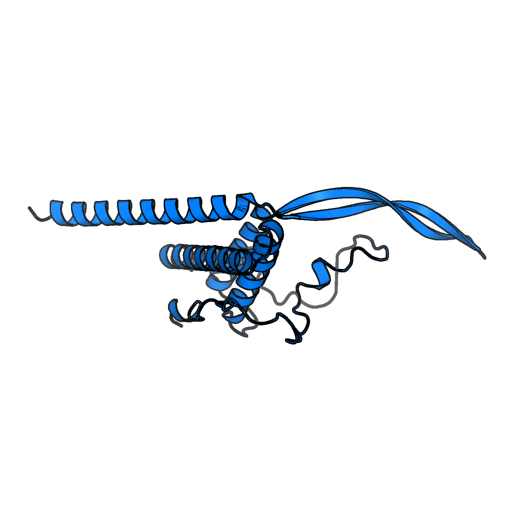 N 1
ATOM 534 C CA . ASP A 1 71 ? -10.299 2.438 14.158 1.00 85.69 71 ASP A CA 1
ATOM 535 C C . ASP A 1 71 ? -9.040 2.477 13.285 1.00 85.69 71 ASP A C 1
ATOM 537 O O . ASP A 1 71 ? -9.091 2.128 12.111 1.00 85.69 71 ASP A O 1
ATOM 541 N N . SER A 1 72 ? -7.895 2.867 13.854 1.00 85.62 72 SER A N 1
ATOM 542 C CA . SER A 1 72 ? -6.614 2.880 13.135 1.00 85.62 72 SER A CA 1
ATOM 543 C C . SER A 1 72 ? -6.236 1.488 12.613 1.00 85.62 72 SER A C 1
ATOM 545 O O . SER A 1 72 ? -5.890 1.340 11.441 1.00 85.62 72 SER A O 1
ATOM 547 N N . LEU A 1 73 ? -6.353 0.454 13.454 1.00 89.50 73 LEU A N 1
ATOM 548 C CA . LEU A 1 73 ? -6.074 -0.929 13.058 1.00 89.50 73 LEU A CA 1
ATOM 549 C C . LEU A 1 73 ? -7.055 -1.438 11.998 1.00 89.50 73 LEU A C 1
ATOM 551 O O . LEU A 1 73 ? -6.648 -2.167 11.094 1.00 89.50 73 LEU A O 1
ATOM 555 N N . GLU A 1 74 ? -8.327 -1.059 12.101 1.00 89.75 74 GLU A N 1
ATOM 556 C CA . GLU A 1 74 ? -9.358 -1.426 11.131 1.00 89.75 74 GLU A CA 1
ATOM 557 C C . GLU A 1 74 ? -9.093 -0.793 9.760 1.00 89.75 74 GLU A C 1
ATOM 559 O O . GLU A 1 74 ? -9.117 -1.503 8.757 1.00 89.75 74 GLU A O 1
ATOM 564 N N . LEU A 1 75 ? -8.736 0.496 9.715 1.00 90.50 75 LEU A N 1
ATOM 565 C CA . LEU A 1 75 ? -8.364 1.199 8.480 1.00 90.50 75 LEU A CA 1
ATOM 566 C C . LEU A 1 75 ? -7.178 0.529 7.777 1.00 90.50 75 LEU A C 1
ATOM 568 O O . LEU A 1 75 ? -7.238 0.247 6.582 1.00 90.50 75 LEU A O 1
ATOM 572 N N . VAL A 1 76 ? -6.121 0.228 8.533 1.00 92.94 76 VAL A N 1
ATOM 573 C CA . VAL A 1 76 ? -4.919 -0.452 8.028 1.00 92.94 76 VAL A CA 1
ATOM 574 C C . VAL A 1 76 ? -5.252 -1.864 7.529 1.00 92.94 76 VAL A C 1
ATOM 576 O O . VAL A 1 76 ? -4.783 -2.283 6.472 1.00 92.94 76 VAL A O 1
ATOM 579 N N . SER A 1 77 ? -6.083 -2.608 8.265 1.00 91.25 77 SER A N 1
ATOM 580 C CA . SER A 1 77 ? -6.507 -3.958 7.876 1.00 91.25 77 SER A CA 1
ATOM 581 C C . SER A 1 77 ? -7.369 -3.960 6.614 1.00 91.25 77 SER A C 1
ATOM 583 O O . SER A 1 77 ? -7.212 -4.842 5.767 1.00 91.25 77 SER A O 1
ATOM 585 N N . ALA A 1 78 ? -8.275 -2.991 6.479 1.00 90.44 78 ALA A N 1
ATOM 586 C CA . ALA A 1 78 ? -9.127 -2.845 5.307 1.00 90.44 78 ALA A CA 1
ATOM 587 C C . ALA A 1 78 ? -8.312 -2.451 4.067 1.00 90.44 78 ALA A C 1
ATOM 589 O O . ALA A 1 78 ? -8.494 -3.052 3.007 1.00 90.44 78 ALA A O 1
ATOM 590 N N . TYR A 1 79 ? -7.354 -1.527 4.216 1.00 93.06 79 TYR A N 1
ATOM 591 C CA . TYR A 1 79 ? -6.427 -1.164 3.144 1.00 93.06 79 TYR A CA 1
ATOM 592 C C . TYR A 1 79 ? -5.632 -2.377 2.648 1.00 93.06 79 TYR A C 1
ATOM 594 O O . TYR A 1 79 ? -5.613 -2.652 1.452 1.00 93.06 79 TYR A O 1
ATOM 602 N N . ASP A 1 80 ? -5.032 -3.146 3.561 1.00 95.81 80 ASP A N 1
ATOM 603 C CA . ASP A 1 80 ? -4.236 -4.324 3.198 1.00 95.81 80 ASP A CA 1
ATOM 604 C C . ASP A 1 80 ? -5.069 -5.422 2.530 1.00 95.81 80 ASP A C 1
ATOM 606 O O . ASP A 1 80 ? -4.614 -6.053 1.579 1.00 95.81 80 ASP A O 1
ATOM 610 N N . SER A 1 81 ? -6.300 -5.632 3.002 1.00 92.88 81 SER A N 1
ATOM 611 C CA . SER A 1 81 ? -7.215 -6.610 2.403 1.00 92.88 81 SER A CA 1
ATOM 612 C C . SER A 1 81 ? -7.613 -6.200 0.982 1.00 92.88 81 SER A C 1
ATOM 614 O O . SER A 1 81 ? -7.618 -7.041 0.084 1.00 92.88 81 SER A O 1
ATOM 616 N N . SER A 1 82 ? -7.891 -4.909 0.761 1.00 93.31 82 SER A N 1
ATOM 617 C CA . SER A 1 82 ? -8.173 -4.361 -0.572 1.00 93.31 82 SER A CA 1
ATOM 618 C C . SER A 1 82 ? -6.956 -4.464 -1.495 1.00 93.31 82 SER A C 1
ATOM 620 O O . SER A 1 82 ? -7.079 -4.892 -2.642 1.00 93.31 82 SER A O 1
ATOM 622 N N . LEU A 1 83 ? -5.762 -4.160 -0.975 1.00 95.75 83 LEU A N 1
ATOM 623 C CA . LEU A 1 83 ? -4.512 -4.278 -1.719 1.00 95.75 83 LEU A CA 1
ATOM 624 C C . LEU A 1 83 ? -4.277 -5.709 -2.198 1.00 95.75 83 LEU A C 1
ATOM 626 O O . LEU A 1 83 ? -4.031 -5.919 -3.385 1.00 95.75 83 LEU A O 1
ATOM 630 N N . LEU A 1 84 ? -4.397 -6.688 -1.299 1.00 96.44 84 LEU A N 1
ATOM 631 C CA . LEU A 1 84 ? -4.236 -8.093 -1.658 1.00 96.44 84 LEU A CA 1
ATOM 632 C C . LEU A 1 84 ? -5.277 -8.525 -2.701 1.00 96.44 84 LEU A C 1
ATOM 634 O O . LEU A 1 84 ? -4.913 -9.144 -3.698 1.00 96.44 84 LEU A O 1
ATOM 638 N N . ALA A 1 85 ? -6.546 -8.145 -2.523 1.00 93.56 85 ALA A N 1
ATOM 639 C CA . ALA A 1 85 ? -7.613 -8.478 -3.466 1.00 93.56 85 ALA A CA 1
ATOM 640 C C . ALA A 1 85 ? -7.382 -7.872 -4.862 1.00 93.56 85 ALA A C 1
ATOM 642 O O . ALA A 1 85 ? -7.601 -8.544 -5.870 1.00 93.56 85 ALA A O 1
ATOM 643 N N . ASN A 1 86 ? -6.911 -6.624 -4.938 1.00 91.75 86 ASN A N 1
ATOM 644 C CA . ASN A 1 86 ? -6.584 -5.968 -6.203 1.00 91.75 86 ASN A CA 1
ATOM 645 C C . ASN A 1 86 ? -5.399 -6.651 -6.904 1.00 91.75 86 ASN A C 1
ATOM 647 O O . ASN A 1 86 ? -5.462 -6.874 -8.113 1.00 91.75 86 ASN A O 1
ATOM 651 N N . ILE A 1 87 ? -4.344 -7.011 -6.163 1.00 93.81 87 ILE A N 1
ATOM 652 C CA . ILE A 1 87 ? -3.188 -7.742 -6.709 1.00 93.81 87 ILE A CA 1
ATOM 653 C C . ILE A 1 87 ? -3.629 -9.102 -7.256 1.00 93.81 87 ILE A C 1
ATOM 655 O O . ILE A 1 87 ? -3.328 -9.421 -8.406 1.00 93.81 87 ILE A O 1
ATOM 659 N N . ASP A 1 88 ? -4.386 -9.871 -6.472 1.00 93.56 88 ASP A N 1
ATOM 660 C CA . ASP A 1 88 ? -4.865 -11.195 -6.876 1.00 93.56 88 ASP A CA 1
ATOM 661 C C . ASP A 1 88 ? -5.800 -11.104 -8.094 1.00 93.56 88 ASP A C 1
ATOM 663 O O . ASP A 1 88 ? -5.676 -11.896 -9.026 1.00 93.56 88 ASP A O 1
ATOM 667 N N . SER A 1 89 ? -6.690 -10.106 -8.145 1.00 93.75 89 SER A N 1
ATOM 668 C CA . SER A 1 89 ? -7.566 -9.853 -9.302 1.00 93.75 89 SER A CA 1
ATOM 669 C C . SER A 1 89 ? -6.765 -9.579 -10.581 1.00 93.75 89 SER A C 1
ATOM 671 O O . SER A 1 89 ? -7.024 -10.186 -11.620 1.00 93.75 89 SER A O 1
ATOM 673 N N . LEU A 1 90 ? -5.749 -8.713 -10.506 1.00 91.38 90 LEU A N 1
ATOM 674 C CA . LEU A 1 90 ? -4.893 -8.368 -11.647 1.00 91.38 90 LEU A CA 1
ATOM 675 C C . LEU A 1 90 ? -4.054 -9.558 -12.120 1.00 91.38 90 LEU A C 1
ATOM 677 O O . LEU A 1 90 ? -3.937 -9.793 -13.324 1.00 91.38 90 LEU A O 1
ATOM 681 N N . HIS A 1 91 ? -3.505 -10.333 -11.184 1.00 92.56 91 HIS A N 1
ATOM 682 C CA . HIS A 1 91 ? -2.748 -11.531 -11.525 1.00 92.56 91 HIS A CA 1
ATOM 683 C C . HIS A 1 91 ? -3.640 -12.593 -12.184 1.00 92.56 91 HIS A C 1
ATOM 685 O O . HIS A 1 91 ? -3.293 -13.125 -13.238 1.00 92.56 91 HIS A O 1
ATOM 691 N N . ASN A 1 92 ? -4.838 -12.826 -11.639 1.00 92.62 92 ASN A N 1
ATOM 692 C CA . ASN A 1 92 ? -5.831 -13.733 -12.222 1.00 92.62 92 ASN A CA 1
ATOM 693 C C . ASN A 1 92 ? -6.323 -13.266 -13.605 1.00 92.62 92 ASN A C 1
ATOM 695 O O . ASN A 1 92 ? -6.725 -14.089 -14.425 1.00 92.62 92 ASN A O 1
ATOM 699 N N . ALA A 1 93 ? -6.267 -11.960 -13.886 1.00 91.12 93 ALA A N 1
ATOM 700 C CA . ALA A 1 93 ? -6.553 -11.389 -15.202 1.00 91.12 93 ALA A CA 1
ATOM 701 C C . ALA A 1 93 ? -5.395 -11.544 -16.214 1.00 91.12 93 ALA A C 1
ATOM 703 O O . ALA A 1 93 ? -5.551 -11.164 -17.376 1.00 91.12 93 ALA A O 1
ATOM 704 N N . GLY A 1 94 ? -4.259 -12.120 -15.806 1.00 87.50 94 GLY A N 1
ATOM 705 C CA . GLY A 1 94 ? -3.139 -12.475 -16.681 1.00 87.50 94 GLY A CA 1
ATOM 706 C C . GLY A 1 94 ? -1.920 -11.556 -16.596 1.00 87.50 94 GLY A C 1
ATOM 707 O O . GLY A 1 94 ? -0.984 -11.736 -17.377 1.00 87.50 94 GLY A O 1
ATOM 708 N N . ASP A 1 95 ? -1.889 -10.585 -15.678 1.00 87.44 95 ASP A N 1
ATOM 709 C CA . ASP A 1 95 ? -0.655 -9.843 -15.404 1.00 87.44 95 ASP A CA 1
ATOM 710 C C . ASP A 1 95 ? 0.371 -10.748 -14.695 1.00 87.44 95 ASP A C 1
ATOM 712 O O . ASP A 1 95 ? 0.023 -11.545 -13.822 1.00 87.44 95 ASP A O 1
ATOM 716 N N . ASP A 1 96 ? 1.659 -10.596 -15.019 1.00 94.69 96 ASP A N 1
ATOM 717 C CA . ASP A 1 96 ? 2.725 -11.162 -14.185 1.00 94.69 96 ASP A CA 1
ATOM 718 C C . ASP A 1 96 ? 2.713 -10.528 -12.786 1.00 94.69 96 ASP A C 1
ATOM 720 O O . ASP A 1 96 ? 2.261 -9.393 -12.612 1.00 94.69 96 ASP A O 1
ATOM 724 N N . MET A 1 97 ? 3.221 -11.246 -11.780 1.00 95.31 97 MET A N 1
ATOM 725 C CA . MET A 1 97 ? 3.102 -10.819 -10.383 1.00 95.31 97 MET A CA 1
ATOM 726 C C . MET A 1 97 ? 3.721 -9.433 -10.134 1.00 95.31 97 MET A C 1
ATOM 728 O O . MET A 1 97 ? 3.124 -8.619 -9.434 1.00 95.31 97 MET A O 1
ATOM 732 N N . LYS A 1 98 ? 4.852 -9.084 -10.768 1.00 92.62 98 LYS A N 1
ATOM 733 C CA . LYS A 1 98 ? 5.454 -7.740 -10.625 1.00 92.62 98 LYS A CA 1
ATOM 734 C C . LYS A 1 98 ? 4.535 -6.649 -11.161 1.00 92.62 98 LYS A C 1
ATOM 736 O O . LYS A 1 98 ? 4.377 -5.603 -10.523 1.00 92.62 98 LYS A O 1
ATOM 741 N N . LYS A 1 99 ? 3.921 -6.869 -12.328 1.00 91.69 99 LYS A N 1
ATOM 742 C CA . LYS A 1 99 ? 2.928 -5.941 -12.891 1.00 91.69 99 LYS A CA 1
ATOM 743 C C . LYS A 1 99 ? 1.666 -5.872 -12.037 1.00 91.69 99 LYS A C 1
ATOM 745 O O . LYS A 1 99 ? 1.176 -4.762 -11.820 1.00 91.69 99 LYS A O 1
ATOM 750 N N . ALA A 1 100 ? 1.179 -7.003 -11.536 1.00 90.62 100 ALA A N 1
ATOM 751 C CA . ALA A 1 100 ? 0.013 -7.069 -10.663 1.00 90.62 100 ALA A CA 1
ATOM 752 C C . ALA A 1 100 ? 0.250 -6.303 -9.353 1.00 90.62 100 ALA A C 1
ATOM 754 O O . ALA A 1 100 ? -0.581 -5.483 -8.975 1.00 90.62 100 ALA A O 1
ATOM 755 N N . VAL A 1 101 ? 1.418 -6.461 -8.721 1.00 93.69 101 VAL A N 1
ATOM 756 C CA . VAL A 1 101 ? 1.825 -5.692 -7.532 1.00 93.69 101 VAL A CA 1
ATOM 757 C C . VAL A 1 101 ? 1.896 -4.197 -7.844 1.00 93.69 101 VAL A C 1
ATOM 759 O O . VAL A 1 101 ? 1.260 -3.394 -7.160 1.00 93.69 101 VAL A O 1
ATOM 762 N N . LYS A 1 102 ? 2.598 -3.806 -8.917 1.00 92.88 102 LYS A N 1
ATOM 763 C CA . LYS A 1 102 ? 2.714 -2.399 -9.339 1.00 92.88 102 LYS A CA 1
ATOM 764 C C . LYS A 1 102 ? 1.348 -1.739 -9.533 1.00 92.88 102 LYS A C 1
ATOM 766 O O . LYS A 1 102 ? 1.103 -0.648 -9.018 1.00 92.88 102 LYS A O 1
ATOM 771 N N . LYS A 1 103 ? 0.472 -2.379 -10.309 1.00 91.81 103 LYS A N 1
ATOM 772 C CA . LYS A 1 103 ? -0.870 -1.864 -10.606 1.00 91.81 103 LYS A CA 1
ATOM 773 C C . LYS A 1 103 ? -1.779 -1.929 -9.378 1.00 91.81 103 LYS A C 1
ATOM 775 O O . LYS A 1 103 ? -2.537 -0.993 -9.158 1.00 91.81 103 LYS A O 1
ATOM 780 N N . GLY A 1 104 ? -1.676 -2.978 -8.565 1.00 90.12 104 GLY A N 1
ATOM 781 C CA . GLY A 1 104 ? -2.472 -3.173 -7.355 1.00 90.12 104 GLY A CA 1
ATOM 782 C C . GLY A 1 104 ? -2.214 -2.094 -6.308 1.00 90.12 104 GLY A C 1
ATOM 783 O O . GLY A 1 104 ? -3.170 -1.528 -5.779 1.00 90.12 104 GLY A O 1
ATOM 784 N N . VAL A 1 105 ? -0.949 -1.730 -6.068 1.00 91.19 105 VAL A N 1
ATOM 785 C CA . VAL A 1 105 ? -0.587 -0.624 -5.161 1.00 91.19 105 VAL A CA 1
ATOM 786 C C . VAL A 1 105 ? -1.177 0.701 -5.649 1.00 91.19 105 VAL A C 1
ATOM 788 O O . VAL A 1 105 ? -1.834 1.397 -4.877 1.00 91.19 105 VAL A O 1
ATOM 791 N N . ALA A 1 106 ? -1.003 1.023 -6.934 1.00 87.94 106 ALA A N 1
ATOM 792 C CA . ALA A 1 106 ? -1.536 2.256 -7.512 1.00 87.94 106 ALA A CA 1
ATOM 793 C C . ALA A 1 106 ? -3.073 2.307 -7.454 1.00 87.94 106 ALA A C 1
ATOM 795 O O . ALA A 1 106 ? -3.645 3.302 -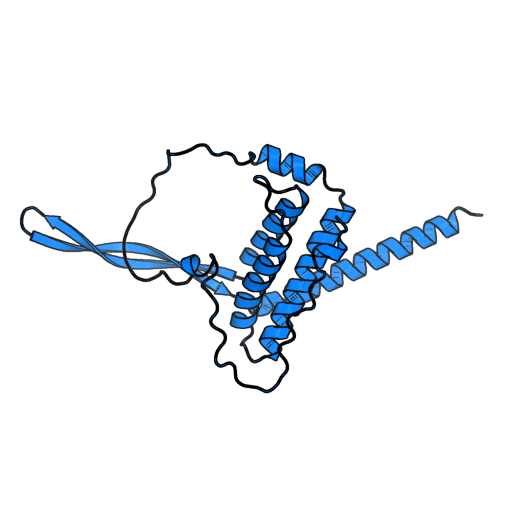7.016 1.00 87.94 106 ALA A O 1
ATOM 796 N N . LEU A 1 107 ? -3.744 1.220 -7.845 1.00 89.62 107 LEU A N 1
ATOM 797 C CA . LEU A 1 107 ? -5.203 1.130 -7.857 1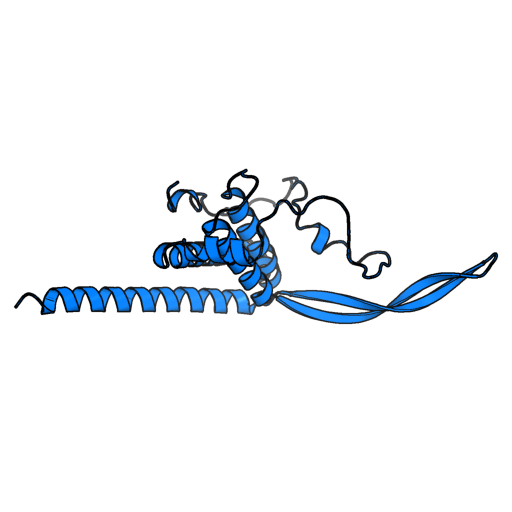.00 89.62 107 LEU A CA 1
ATOM 798 C C . LEU A 1 107 ? -5.795 1.269 -6.452 1.00 89.62 107 LEU A C 1
ATOM 800 O O . LEU A 1 107 ? -6.766 1.999 -6.264 1.00 89.62 107 LEU A O 1
ATOM 804 N N . THR A 1 108 ? -5.203 0.591 -5.469 1.00 90.00 108 THR A N 1
ATOM 805 C CA . THR A 1 108 ? -5.689 0.619 -4.082 1.00 90.00 108 THR A CA 1
ATOM 806 C C . THR A 1 108 ? -5.557 2.012 -3.483 1.00 90.00 108 THR A C 1
ATOM 808 O O . THR A 1 108 ? -6.471 2.486 -2.808 1.00 90.00 108 THR A O 1
ATOM 811 N N . TRP A 1 109 ? -4.451 2.698 -3.769 1.00 90.75 109 TRP A N 1
ATOM 812 C CA . TRP A 1 109 ? -4.257 4.069 -3.321 1.00 90.75 109 TRP A CA 1
ATOM 813 C C . TRP A 1 109 ? -5.267 5.031 -3.950 1.00 90.75 109 TRP A C 1
ATOM 815 O O . TRP A 1 109 ? -5.891 5.813 -3.237 1.00 90.75 109 TRP A O 1
ATOM 825 N N . GLU A 1 110 ? -5.512 4.936 -5.258 1.00 88.38 110 GLU A N 1
ATOM 826 C CA . GLU A 1 110 ? -6.518 5.771 -5.925 1.00 88.38 110 GLU A CA 1
ATOM 827 C C . GLU A 1 110 ? -7.930 5.518 -5.367 1.00 88.38 110 GLU A C 1
ATOM 829 O O . GLU A 1 110 ? -8.667 6.465 -5.080 1.00 88.38 110 GLU A O 1
ATOM 834 N N . GLN A 1 111 ? -8.295 4.253 -5.130 1.00 86.12 111 GLN A N 1
ATOM 835 C CA . GLN A 1 111 ? -9.556 3.891 -4.472 1.00 86.12 111 GLN A CA 1
ATOM 836 C C . GLN A 1 111 ? -9.661 4.502 -3.068 1.00 86.12 111 GLN A C 1
ATOM 838 O O . GLN A 1 111 ? -10.702 5.069 -2.728 1.00 86.12 111 GLN A O 1
ATOM 843 N N . ALA A 1 112 ? -8.586 4.441 -2.278 1.00 84.06 112 ALA A N 1
ATOM 844 C CA . ALA A 1 112 ? -8.538 5.045 -0.953 1.00 84.06 112 ALA A CA 1
ATOM 845 C C . ALA A 1 112 ? -8.692 6.571 -1.029 1.00 84.06 112 ALA A C 1
ATOM 847 O O . ALA A 1 112 ? -9.563 7.126 -0.366 1.00 84.06 112 ALA A O 1
ATOM 848 N N . LYS A 1 113 ? -7.949 7.260 -1.899 1.00 84.75 113 LYS A N 1
ATOM 849 C CA . LYS A 1 113 ? -8.061 8.720 -2.064 1.00 84.75 113 LYS A CA 1
ATOM 850 C C . LYS A 1 113 ? -9.456 9.176 -2.465 1.00 84.75 113 LYS A C 1
ATOM 852 O O . LYS A 1 113 ? -9.886 10.243 -2.043 1.00 84.75 113 LYS A O 1
ATOM 857 N N . HIS A 1 114 ? -10.185 8.396 -3.263 1.00 82.75 114 HIS A N 1
ATOM 858 C CA . HIS A 1 114 ? -11.560 8.739 -3.634 1.00 82.75 114 HIS A CA 1
ATOM 859 C C . HIS A 1 114 ? -12.523 8.786 -2.444 1.00 82.75 114 HIS A C 1
ATOM 861 O O . HIS A 1 114 ? -13.554 9.454 -2.532 1.00 82.75 114 HIS A O 1
ATOM 867 N N . SER A 1 115 ? -12.201 8.087 -1.355 1.00 76.75 115 SER A N 1
ATOM 868 C CA . SER A 1 115 ? -12.967 8.144 -0.109 1.00 76.75 115 SER A CA 1
ATOM 869 C C . SER A 1 115 ? -12.626 9.364 0.751 1.00 76.75 115 SER A C 1
ATOM 871 O O . SER A 1 115 ? -13.371 9.673 1.682 1.00 76.75 115 SER A O 1
ATOM 873 N N . PHE A 1 116 ? -11.534 10.071 0.439 1.00 81.69 116 PHE A N 1
ATOM 874 C CA . PHE A 1 116 ? -11.100 11.215 1.226 1.00 81.69 116 PHE A CA 1
ATOM 875 C C . PHE A 1 116 ? -12.023 12.408 0.968 1.00 81.69 116 PHE A C 1
ATOM 877 O O . PHE A 1 116 ? -12.512 12.635 -0.146 1.00 81.69 116 PHE A O 1
ATOM 884 N N . GLY A 1 117 ? -12.282 13.184 2.015 1.00 72.31 117 GLY A N 1
ATOM 885 C CA . GLY A 1 117 ? -13.072 14.399 1.930 1.00 72.31 117 GLY A CA 1
ATOM 886 C C . GLY A 1 117 ? -12.465 15.392 0.937 1.00 72.31 117 GLY A C 1
ATOM 887 O O . GLY A 1 117 ? -11.252 15.525 0.810 1.00 72.31 117 GLY A O 1
ATOM 888 N N . LYS A 1 118 ? -13.318 16.172 0.262 1.00 75.00 118 LYS A N 1
ATOM 889 C CA . LYS A 1 118 ? -12.883 17.310 -0.576 1.00 75.00 118 LYS A CA 1
ATOM 890 C C . LYS A 1 118 ? -12.389 18.511 0.256 1.00 75.00 118 LYS A C 1
ATOM 892 O O . LYS A 1 118 ? -12.298 19.620 -0.267 1.00 75.00 118 LYS A O 1
ATOM 897 N N . SER A 1 119 ? -12.170 18.333 1.561 1.00 66.25 119 SER A N 1
ATOM 898 C CA . SER A 1 119 ? -11.741 19.390 2.475 1.00 66.25 119 SER A CA 1
ATOM 899 C C . SER A 1 119 ? -10.317 19.849 2.162 1.00 66.25 119 SER A C 1
ATOM 901 O O . SER A 1 119 ? -9.505 19.101 1.626 1.00 66.25 119 SER A O 1
ATOM 903 N N . LYS A 1 120 ? -10.005 21.103 2.524 1.00 65.75 120 LYS A N 1
ATOM 904 C CA . LYS A 1 120 ? -8.649 21.670 2.389 1.00 65.75 120 LYS A CA 1
ATOM 905 C C . LYS A 1 120 ? -7.601 20.913 3.209 1.00 65.75 120 LYS A C 1
ATOM 907 O O . LYS A 1 120 ? -6.428 20.954 2.864 1.00 65.75 120 LYS A O 1
ATOM 912 N N . THR A 1 121 ? -8.023 20.260 4.286 1.00 74.69 121 THR A N 1
ATOM 913 C CA . THR A 1 121 ? -7.171 19.476 5.175 1.00 74.69 121 THR A CA 1
ATOM 914 C C . THR A 1 121 ? -7.746 18.080 5.334 1.00 74.69 121 THR A C 1
ATOM 916 O O . THR A 1 121 ? -8.963 17.906 5.455 1.00 74.69 121 THR A O 1
ATOM 919 N N . TRP A 1 122 ? -6.863 17.089 5.309 1.00 83.00 122 TRP A N 1
ATOM 920 C CA . TRP A 1 122 ? -7.221 15.709 5.589 1.00 83.00 122 TRP A CA 1
ATOM 921 C C . TRP A 1 122 ? -7.390 15.491 7.090 1.00 83.00 122 TRP A C 1
ATOM 923 O O . TRP A 1 122 ? -6.813 16.196 7.912 1.00 83.00 122 TRP A O 1
ATOM 933 N N . SER A 1 123 ? -8.208 14.520 7.456 1.00 86.19 123 SER A N 1
ATOM 934 C CA . SER A 1 123 ? -8.419 14.038 8.812 1.00 86.19 123 SER A CA 1
ATOM 935 C C . SER A 1 123 ? -7.285 13.114 9.262 1.00 86.19 123 SER A C 1
ATOM 937 O O . SER A 1 123 ? -6.563 12.533 8.454 1.00 86.19 123 SER A O 1
ATOM 939 N N . GLY A 1 124 ? -7.176 12.883 10.576 1.00 84.38 124 GLY A N 1
ATOM 940 C CA . GLY A 1 124 ? -6.218 11.913 11.118 1.00 84.38 124 GLY A CA 1
ATOM 941 C C . GLY A 1 124 ? -6.380 10.500 10.539 1.00 84.38 124 GLY A C 1
ATOM 942 O O . GLY A 1 124 ? -5.393 9.791 10.381 1.00 84.38 124 GLY A O 1
ATOM 943 N N . LYS A 1 125 ? -7.605 10.097 10.168 1.00 88.31 125 LYS A N 1
ATOM 944 C CA . LYS A 1 125 ? -7.875 8.798 9.526 1.00 88.31 125 LYS A CA 1
ATOM 945 C C . LYS A 1 125 ? -7.280 8.726 8.119 1.00 88.31 125 LYS A C 1
ATOM 947 O O . LYS A 1 125 ? -6.674 7.721 7.768 1.00 88.31 125 LYS A O 1
ATOM 952 N N . GLU A 1 126 ? -7.417 9.797 7.347 1.00 88.25 126 GLU A N 1
ATOM 953 C CA . GLU A 1 126 ? -6.876 9.901 5.988 1.00 88.25 126 GLU A CA 1
ATOM 954 C C . GLU A 1 126 ? -5.342 9.923 6.010 1.00 88.25 126 GLU A C 1
ATOM 956 O O . GLU A 1 126 ? -4.720 9.179 5.257 1.00 88.25 126 GLU A O 1
ATOM 961 N N . TYR A 1 127 ? -4.730 10.645 6.958 1.00 88.12 127 TYR A N 1
ATOM 962 C CA . TYR A 1 127 ? -3.276 10.612 7.168 1.00 88.12 127 TYR A CA 1
ATOM 963 C C . TYR A 1 127 ? -2.748 9.240 7.620 1.00 88.12 127 TYR A C 1
ATOM 965 O O . TYR A 1 127 ? -1.636 8.867 7.259 1.00 88.12 127 TYR A O 1
ATOM 973 N N . ILE A 1 128 ? -3.521 8.459 8.387 1.00 90.06 128 ILE A N 1
ATOM 974 C CA . ILE A 1 128 ? -3.155 7.065 8.714 1.00 90.06 128 ILE A CA 1
ATOM 975 C C . ILE A 1 128 ? -3.134 6.204 7.449 1.00 90.06 128 ILE A C 1
ATOM 977 O O . ILE A 1 128 ? -2.225 5.393 7.279 1.00 90.06 128 ILE A O 1
ATOM 981 N N . VAL A 1 129 ? -4.133 6.360 6.576 1.00 90.25 129 VAL A N 1
ATOM 982 C CA . VAL A 1 129 ? -4.216 5.599 5.324 1.00 90.25 129 VAL A CA 1
ATOM 983 C C . VAL A 1 129 ? -3.107 6.016 4.357 1.00 90.25 129 VAL A C 1
ATOM 985 O O . VAL A 1 129 ? -2.512 5.138 3.746 1.00 90.25 129 VAL A O 1
ATOM 988 N N . GLU A 1 130 ? -2.784 7.309 4.259 1.00 91.38 130 GLU A N 1
ATOM 989 C CA . GLU A 1 130 ? -1.646 7.810 3.473 1.00 91.38 130 GLU A CA 1
ATOM 990 C C . GLU A 1 130 ? -0.311 7.236 3.968 1.00 91.38 130 GLU A C 1
ATOM 992 O O . GLU A 1 130 ? 0.383 6.578 3.195 1.00 91.38 130 GLU A O 1
ATOM 997 N N . ASP A 1 131 ? 0.030 7.420 5.253 1.00 91.50 131 ASP A N 1
ATOM 998 C CA . ASP A 1 131 ? 1.297 6.922 5.812 1.00 91.50 131 ASP A CA 1
ATOM 999 C C . ASP A 1 131 ? 1.420 5.394 5.601 1.00 91.50 131 ASP A C 1
ATOM 1001 O O . ASP A 1 131 ? 2.507 4.867 5.339 1.00 91.50 131 ASP A O 1
ATOM 1005 N N . HIS A 1 132 ? 0.305 4.659 5.700 1.00 94.31 132 HIS A N 1
ATOM 1006 C CA . HIS A 1 132 ? 0.284 3.214 5.468 1.00 94.31 132 HIS A CA 1
ATOM 1007 C C . HIS A 1 132 ? 0.385 2.842 3.980 1.00 94.31 132 HIS A C 1
ATOM 1009 O O . HIS A 1 132 ? 1.073 1.879 3.637 1.00 94.31 132 HIS A O 1
ATOM 1015 N N . ALA A 1 133 ? -0.234 3.610 3.082 1.00 91.31 133 ALA A N 1
ATOM 1016 C CA . ALA A 1 133 ? -0.102 3.435 1.638 1.00 91.31 133 ALA A CA 1
ATOM 1017 C C . ALA A 1 133 ? 1.347 3.648 1.177 1.00 91.31 133 ALA A C 1
ATOM 1019 O O . ALA A 1 133 ? 1.882 2.815 0.441 1.00 91.31 133 ALA A O 1
ATOM 1020 N N . ASP A 1 134 ? 2.011 4.694 1.675 1.00 89.50 134 ASP A N 1
ATOM 1021 C CA . ASP A 1 134 ? 3.425 4.972 1.408 1.00 89.50 134 ASP A CA 1
ATOM 1022 C C . ASP A 1 134 ? 4.333 3.861 1.936 1.00 89.50 134 ASP A C 1
ATOM 1024 O O . ASP A 1 134 ? 5.268 3.425 1.251 1.00 89.50 134 ASP A O 1
ATOM 1028 N N . LYS A 1 135 ? 4.038 3.348 3.136 1.00 93.38 135 LYS A N 1
ATOM 1029 C CA . LYS A 1 135 ? 4.731 2.182 3.686 1.00 93.38 135 LYS A CA 1
ATOM 1030 C C . LYS A 1 135 ? 4.614 0.979 2.742 1.00 93.38 135 LYS A C 1
ATOM 1032 O O . LYS A 1 135 ? 5.642 0.420 2.362 1.00 93.38 135 LYS A O 1
ATOM 1037 N N . ARG A 1 136 ? 3.399 0.614 2.313 1.00 92.12 136 ARG A N 1
ATOM 1038 C CA . ARG A 1 136 ? 3.176 -0.521 1.394 1.00 92.12 136 ARG A CA 1
ATOM 1039 C C . ARG A 1 136 ? 3.830 -0.313 0.034 1.00 92.12 136 ARG A C 1
ATOM 1041 O O . ARG A 1 136 ? 4.406 -1.251 -0.513 1.00 92.12 136 ARG A O 1
ATOM 1048 N N . LEU A 1 137 ? 3.811 0.909 -0.493 1.00 92.50 137 LEU A N 1
ATOM 1049 C CA . LEU A 1 137 ? 4.511 1.244 -1.728 1.00 92.50 137 LEU A CA 1
ATOM 1050 C C . LEU A 1 137 ? 6.016 0.993 -1.596 1.00 92.50 137 LEU A C 1
ATOM 1052 O O . LEU A 1 137 ? 6.606 0.385 -2.488 1.00 92.50 137 LEU A O 1
ATOM 1056 N N . ASN A 1 138 ? 6.633 1.422 -0.497 1.00 90.19 138 ASN A N 1
ATOM 1057 C CA . ASN A 1 138 ? 8.061 1.218 -0.262 1.00 90.19 138 ASN A CA 1
ATOM 1058 C C . ASN A 1 138 ? 8.419 -0.252 -0.013 1.00 90.19 138 ASN A C 1
ATOM 1060 O O . ASN A 1 138 ? 9.444 -0.708 -0.502 1.00 90.19 138 ASN A O 1
ATOM 1064 N N . GLU A 1 139 ? 7.574 -1.011 0.682 1.00 92.19 139 GLU A N 1
ATOM 1065 C CA . GLU A 1 139 ? 7.774 -2.455 0.868 1.00 92.19 139 GLU A CA 1
ATOM 1066 C C . GLU A 1 139 ? 7.668 -3.228 -0.453 1.00 92.19 139 GLU A C 1
ATOM 1068 O O . GLU A 1 139 ? 8.425 -4.171 -0.679 1.00 92.19 139 GLU A O 1
ATOM 1073 N N . SER A 1 140 ? 6.781 -2.795 -1.354 1.00 90.88 140 SER A N 1
ATOM 1074 C CA . SER A 1 140 ? 6.510 -3.474 -2.627 1.00 90.88 140 SER A CA 1
ATOM 1075 C C . SER A 1 140 ? 7.612 -3.349 -3.684 1.00 90.88 140 SER A C 1
ATOM 1077 O O . SER A 1 140 ? 7.548 -4.040 -4.704 1.00 90.88 140 SER A O 1
ATOM 1079 N N . ARG A 1 141 ? 8.605 -2.466 -3.494 1.00 90.75 141 ARG A N 1
ATOM 1080 C CA . ARG A 1 141 ? 9.605 -2.145 -4.524 1.00 90.75 141 ARG A CA 1
ATOM 1081 C C . ARG A 1 141 ? 11.000 -1.914 -3.957 1.00 90.75 141 ARG A C 1
ATOM 1083 O O . ARG A 1 141 ? 11.160 -1.305 -2.907 1.00 90.75 141 ARG A O 1
ATOM 1090 N N . ASP A 1 142 ? 12.013 -2.293 -4.723 1.00 87.06 142 ASP A N 1
ATOM 1091 C CA . ASP A 1 142 ? 13.407 -1.973 -4.428 1.00 87.06 142 ASP A CA 1
ATOM 1092 C C . ASP A 1 142 ? 13.891 -0.787 -5.248 1.00 87.06 142 ASP A C 1
ATOM 1094 O O . ASP A 1 142 ? 13.728 -0.730 -6.473 1.00 87.06 142 ASP A O 1
ATOM 1098 N N . ARG A 1 143 ? 14.537 0.150 -4.555 1.00 85.69 143 ARG A N 1
ATOM 1099 C CA . ARG A 1 143 ? 15.209 1.295 -5.160 1.00 85.69 143 ARG A CA 1
ATOM 1100 C C . ARG A 1 143 ? 16.533 0.840 -5.767 1.00 85.69 143 ARG A C 1
ATOM 1102 O O . ARG A 1 143 ? 17.413 0.366 -5.059 1.00 85.69 143 ARG A O 1
ATOM 1109 N N . HIS A 1 144 ? 16.674 1.046 -7.066 1.00 80.75 144 HIS A N 1
ATOM 1110 C CA . HIS A 1 144 ? 17.882 0.757 -7.822 1.00 80.75 144 HIS A CA 1
ATOM 1111 C C . HIS A 1 144 ? 18.464 2.059 -8.354 1.00 80.75 144 HIS A C 1
ATOM 1113 O O . HIS A 1 144 ? 17.806 2.783 -9.103 1.00 80.75 144 HIS A O 1
ATOM 1119 N N . GLU A 1 145 ? 19.700 2.354 -7.971 1.00 83.69 145 GLU A N 1
ATOM 1120 C CA . GLU A 1 145 ? 20.409 3.546 -8.418 1.00 83.69 145 GLU A CA 1
ATOM 1121 C C . GLU A 1 145 ? 21.493 3.167 -9.411 1.00 83.69 145 GLU A C 1
ATOM 1123 O O . GLU A 1 145 ? 22.371 2.359 -9.116 1.00 83.69 145 GLU A O 1
ATOM 1128 N N . VAL A 1 146 ? 21.438 3.772 -10.592 1.00 80.00 146 VAL A N 1
ATOM 1129 C CA . VAL A 1 146 ? 22.458 3.596 -11.621 1.00 80.00 146 VAL A CA 1
ATOM 1130 C C . VAL A 1 146 ? 23.029 4.961 -11.961 1.00 80.00 146 VAL A C 1
ATOM 1132 O O . VAL A 1 146 ? 22.302 5.878 -12.345 1.00 80.00 146 VAL A O 1
ATOM 1135 N N . VAL A 1 147 ? 24.345 5.112 -11.833 1.00 83.50 147 VAL A N 1
ATOM 1136 C CA . VAL A 1 147 ? 25.042 6.305 -12.318 1.00 83.50 147 VAL A CA 1
ATOM 1137 C C . VAL A 1 147 ? 25.251 6.144 -13.818 1.00 83.50 147 VAL A C 1
ATOM 1139 O O . VAL A 1 147 ? 25.946 5.235 -14.263 1.00 83.50 147 VAL A O 1
ATOM 1142 N N . THR A 1 148 ? 24.638 7.024 -14.606 1.00 84.31 148 THR A N 1
ATOM 1143 C CA . THR A 1 148 ? 24.769 7.033 -16.068 1.00 84.31 148 THR A CA 1
ATOM 1144 C C . THR A 1 148 ? 25.409 8.331 -16.532 1.00 84.31 148 THR A C 1
ATOM 1146 O O . THR A 1 148 ? 25.187 9.396 -15.955 1.00 84.31 148 THR A O 1
ATOM 1149 N N . LEU A 1 149 ? 26.237 8.253 -17.572 1.00 86.00 149 LEU A N 1
ATOM 1150 C CA . LEU A 1 149 ? 26.807 9.434 -18.207 1.00 86.00 149 LEU A CA 1
ATOM 1151 C C . LEU A 1 149 ? 25.785 10.000 -19.188 1.00 86.00 149 LEU A C 1
ATOM 1153 O O . LEU A 1 149 ? 25.446 9.359 -20.181 1.00 86.00 149 LEU A O 1
ATOM 1157 N N . VAL A 1 150 ? 25.293 11.203 -18.908 1.00 83.81 150 VAL A N 1
ATOM 1158 C CA . VAL A 1 150 ? 24.326 11.887 -19.767 1.00 83.81 150 VAL A CA 1
ATOM 1159 C C . VAL A 1 150 ? 25.042 13.029 -20.488 1.00 83.81 150 VAL A C 1
ATOM 1161 O O . VAL A 1 150 ? 25.746 13.804 -19.831 1.00 83.81 150 VAL A O 1
ATOM 1164 N N . PRO A 1 151 ? 24.891 13.165 -21.817 1.00 84.69 151 PRO A N 1
ATOM 1165 C CA . PRO A 1 151 ? 25.413 14.317 -22.536 1.00 84.69 151 PRO A CA 1
ATOM 1166 C C . PRO A 1 151 ? 24.655 15.575 -22.104 1.00 84.69 151 PRO A C 1
ATOM 1168 O O . PRO A 1 151 ? 23.427 15.641 -22.183 1.00 84.69 151 PRO A O 1
ATOM 1171 N N . VAL A 1 152 ? 25.397 16.572 -21.629 1.00 84.38 152 VAL A N 1
ATOM 1172 C CA . VAL A 1 152 ? 24.872 17.874 -21.217 1.00 84.38 152 VAL A CA 1
ATOM 1173 C C . VAL A 1 152 ? 25.496 18.950 -22.106 1.00 84.38 152 VAL A C 1
ATOM 1175 O O . VAL A 1 152 ? 26.725 19.001 -22.207 1.00 84.38 152 VAL A O 1
ATOM 1178 N N . PRO A 1 153 ? 24.689 19.821 -22.739 1.00 84.50 153 PRO A N 1
ATOM 1179 C CA . PRO A 1 153 ? 25.217 20.944 -23.496 1.00 84.50 153 PRO A CA 1
ATOM 1180 C C . PRO A 1 153 ? 25.848 21.959 -22.540 1.00 84.50 153 PRO A C 1
ATOM 1182 O O . PRO A 1 153 ? 25.208 22.425 -21.597 1.00 84.50 153 PRO A O 1
ATOM 1185 N N . VAL A 1 154 ? 27.108 22.304 -22.785 1.00 81.88 154 VAL A N 1
ATOM 1186 C CA . VAL A 1 154 ? 27.823 23.362 -22.072 1.00 81.88 154 VAL A CA 1
ATOM 1187 C C . VAL A 1 154 ? 28.100 24.489 -23.071 1.00 81.88 154 VAL A C 1
ATOM 1189 O O . VAL A 1 154 ? 28.831 24.266 -24.042 1.00 81.88 154 VAL A O 1
ATOM 1192 N N . PRO A 1 155 ? 27.515 25.686 -22.879 1.00 77.25 155 PRO A N 1
ATOM 1193 C CA . PRO A 1 155 ? 27.815 26.838 -23.720 1.00 77.25 155 PRO A CA 1
ATOM 1194 C C . PRO A 1 155 ? 29.264 27.288 -23.499 1.00 77.25 155 PRO A C 1
ATOM 1196 O O . PRO A 1 155 ? 29.688 27.482 -22.360 1.00 77.25 155 PRO A O 1
ATOM 1199 N N . SER A 1 156 ? 30.018 27.485 -24.580 1.00 75.00 156 SER A N 1
ATOM 1200 C CA . SER A 1 156 ? 31.360 28.072 -24.560 1.00 75.00 156 SER A CA 1
ATOM 1201 C C . SER A 1 156 ? 31.442 29.164 -25.628 1.00 75.00 156 SER A C 1
ATOM 1203 O O . SER A 1 156 ? 31.706 28.913 -26.804 1.00 75.00 156 SER A O 1
ATOM 1205 N N . GLY A 1 157 ? 31.146 30.404 -25.234 1.00 78.00 157 GLY A N 1
ATOM 1206 C CA . GLY A 1 157 ? 31.147 31.545 -26.152 1.00 78.00 157 GLY A CA 1
ATOM 1207 C C . GLY A 1 157 ? 30.147 31.373 -27.304 1.00 78.00 157 GLY A C 1
ATOM 1208 O O . GLY A 1 157 ? 28.941 31.404 -27.082 1.00 78.00 157 GLY A O 1
ATOM 1209 N N . LYS A 1 158 ? 30.647 31.215 -28.540 1.00 73.06 158 LYS A N 1
ATOM 1210 C CA . LYS A 1 158 ? 29.834 31.077 -29.768 1.00 73.06 158 LYS A CA 1
ATOM 1211 C C . LYS A 1 158 ? 29.482 29.624 -30.136 1.00 73.06 158 LYS A C 1
ATOM 1213 O O . LYS A 1 158 ? 28.781 29.424 -31.124 1.00 73.06 158 LYS A O 1
ATOM 1218 N N . SER A 1 159 ? 29.959 28.618 -29.396 1.00 64.94 159 SER A N 1
ATOM 1219 C CA . SER A 1 159 ? 29.678 27.200 -29.668 1.00 64.94 159 SER A CA 1
ATOM 1220 C C . SER A 1 159 ? 29.099 26.474 -28.449 1.00 64.94 159 SER A C 1
ATOM 1222 O O . SER A 1 159 ? 29.228 26.912 -27.305 1.00 64.94 159 SER A O 1
ATOM 1224 N N . THR A 1 160 ? 28.413 25.356 -28.700 1.00 81.62 160 THR A N 1
ATOM 1225 C CA . THR A 1 160 ? 27.921 24.442 -27.659 1.00 81.62 160 THR A CA 1
ATOM 1226 C C . THR A 1 160 ? 28.695 23.136 -27.753 1.00 81.62 160 THR A C 1
ATOM 1228 O O . THR A 1 160 ? 28.671 22.486 -28.797 1.00 81.62 160 THR A O 1
ATOM 1231 N N . THR A 1 161 ? 29.344 22.734 -26.662 1.00 84.31 161 THR A N 1
ATOM 1232 C CA . THR A 1 161 ? 30.042 21.445 -26.565 1.00 84.31 161 THR A CA 1
ATOM 1233 C C . THR A 1 161 ? 29.218 20.494 -25.706 1.00 84.31 161 THR A C 1
ATOM 1235 O O . THR A 1 161 ? 28.736 20.876 -24.639 1.00 84.31 161 THR A O 1
ATOM 1238 N N . MET A 1 162 ? 29.051 19.247 -26.145 1.00 85.25 162 MET A N 1
ATOM 1239 C CA . MET A 1 162 ? 28.430 18.206 -25.324 1.00 85.25 162 MET A CA 1
ATOM 1240 C C . MET A 1 162 ? 29.469 17.630 -24.364 1.00 85.25 162 MET A C 1
ATOM 1242 O O . MET A 1 162 ? 30.470 17.064 -24.798 1.00 85.25 162 MET A O 1
ATOM 1246 N N . VAL A 1 163 ? 29.227 17.754 -23.061 1.00 85.44 163 VAL A N 1
ATOM 1247 C CA . VAL A 1 163 ? 30.073 17.158 -22.020 1.00 85.44 163 VAL A CA 1
ATOM 1248 C C . VAL A 1 163 ? 29.286 16.053 -21.331 1.00 85.44 163 VAL A C 1
ATOM 1250 O O . VAL A 1 163 ? 28.149 16.265 -20.910 1.00 85.44 163 VAL A O 1
ATOM 1253 N N . LEU A 1 164 ? 29.883 14.868 -21.203 1.00 87.62 164 LEU A N 1
ATOM 1254 C CA . LEU A 1 164 ? 29.296 13.781 -20.425 1.00 87.62 164 LEU A CA 1
ATOM 1255 C C . LEU A 1 164 ? 29.384 14.122 -18.939 1.00 87.62 164 LEU A C 1
ATOM 1257 O O . LEU A 1 164 ? 30.476 14.328 -18.409 1.00 87.62 164 LEU A O 1
ATOM 1261 N N . ARG A 1 165 ? 28.236 14.180 -18.264 1.00 84.06 165 ARG A N 1
ATOM 1262 C CA . ARG A 1 165 ? 28.178 14.360 -16.811 1.00 84.06 165 ARG A CA 1
ATOM 1263 C C . ARG A 1 165 ? 27.520 13.151 -16.151 1.00 84.06 165 ARG A C 1
ATOM 1265 O O . ARG A 1 165 ? 26.515 12.662 -16.673 1.00 84.06 165 ARG A O 1
ATOM 1272 N N . PRO A 1 166 ? 28.055 12.671 -15.014 1.00 87.06 166 PRO A N 1
ATOM 1273 C CA . PRO A 1 166 ? 27.417 11.607 -14.257 1.00 87.06 166 PRO A CA 1
ATOM 1274 C C . PRO A 1 166 ? 26.074 12.099 -13.720 1.00 87.06 166 PRO A C 1
ATOM 1276 O O . PRO A 1 166 ? 25.967 13.192 -13.160 1.00 87.06 166 PRO A O 1
ATOM 1279 N N . ARG A 1 167 ? 25.039 11.284 -13.903 1.00 82.44 167 ARG A N 1
ATOM 1280 C CA . ARG A 1 167 ? 23.695 11.530 -13.400 1.00 82.44 167 ARG A CA 1
ATOM 1281 C C . ARG A 1 167 ? 23.165 10.254 -12.763 1.00 82.44 167 ARG A C 1
ATOM 1283 O O . ARG A 1 167 ? 23.166 9.196 -13.391 1.00 82.44 167 ARG A O 1
ATOM 1290 N N . THR A 1 168 ? 22.714 10.356 -11.519 1.00 82.75 168 THR A N 1
ATOM 1291 C CA . THR A 1 168 ? 22.062 9.244 -10.826 1.00 82.75 168 THR A CA 1
ATOM 1292 C C . THR A 1 168 ? 20.658 9.066 -11.387 1.00 82.75 168 THR A C 1
ATOM 1294 O O . THR A 1 168 ? 19.839 9.985 -11.331 1.00 82.75 168 THR A O 1
ATOM 1297 N N . VAL A 1 169 ? 20.386 7.892 -11.945 1.00 79.06 169 VAL A N 1
ATOM 1298 C CA . VAL A 1 169 ? 19.058 7.464 -12.379 1.00 79.06 169 VAL A CA 1
ATOM 1299 C C . VAL A 1 169 ? 18.523 6.514 -11.322 1.00 79.06 169 VAL A C 1
ATOM 1301 O O . VAL A 1 169 ? 19.119 5.472 -11.054 1.00 79.06 169 VAL A O 1
ATOM 1304 N N . VAL A 1 170 ? 17.405 6.892 -10.707 1.00 81.56 170 VAL A N 1
ATOM 1305 C CA . VAL A 1 170 ? 16.699 6.058 -9.735 1.00 81.56 170 VAL A CA 1
ATOM 1306 C C . VAL A 1 170 ? 15.598 5.305 -10.469 1.00 81.56 170 VAL A C 1
ATOM 1308 O O . VAL A 1 170 ? 14.764 5.908 -11.141 1.00 81.56 170 VAL A O 1
ATOM 1311 N N . SER A 1 171 ? 15.601 3.986 -10.344 1.00 81.81 171 SER A N 1
ATOM 1312 C CA . SER A 1 171 ? 14.573 3.092 -10.869 1.00 81.81 171 SER A CA 1
ATOM 1313 C C . SER A 1 171 ? 14.009 2.228 -9.746 1.00 81.81 171 SER A C 1
ATOM 1315 O O . SER A 1 171 ? 14.629 2.075 -8.693 1.00 81.81 171 SER A O 1
ATOM 1317 N N . TYR A 1 172 ? 12.810 1.691 -9.954 1.00 85.62 172 TYR A N 1
ATOM 1318 C CA . TYR A 1 172 ? 12.135 0.852 -8.971 1.00 85.62 172 TYR A CA 1
ATOM 1319 C C . TYR A 1 172 ? 11.735 -0.471 -9.601 1.00 85.62 172 TYR A C 1
ATOM 1321 O O . TYR A 1 172 ? 11.081 -0.489 -10.647 1.00 85.62 172 TYR A O 1
ATOM 1329 N N . ILE A 1 173 ? 12.100 -1.565 -8.940 1.00 87.62 173 ILE A N 1
ATOM 1330 C CA . ILE A 1 173 ? 11.717 -2.920 -9.337 1.00 87.62 173 ILE A CA 1
ATOM 1331 C C . ILE A 1 173 ? 10.731 -3.442 -8.301 1.00 87.62 173 ILE A C 1
ATOM 1333 O O . ILE A 1 173 ? 11.036 -3.448 -7.114 1.00 87.62 173 ILE A O 1
ATOM 1337 N N . TYR A 1 174 ? 9.544 -3.847 -8.750 1.00 90.00 174 TYR A N 1
ATOM 1338 C CA . TYR A 1 174 ? 8.524 -4.412 -7.870 1.00 90.00 174 TYR A CA 1
ATOM 1339 C C . TYR A 1 174 ? 8.837 -5.873 -7.539 1.00 90.00 174 TYR A C 1
ATOM 1341 O O . TYR A 1 174 ? 9.310 -6.624 -8.400 1.00 90.00 174 TYR A O 1
ATOM 1349 N N . LYS A 1 175 ? 8.568 -6.240 -6.288 1.00 92.81 175 LYS A N 1
ATOM 1350 C CA . LYS A 1 175 ? 8.813 -7.558 -5.699 1.00 92.81 175 LYS A CA 1
ATOM 1351 C C . LYS A 1 175 ? 7.644 -8.492 -5.960 1.00 92.81 175 LYS A C 1
ATOM 1353 O O . LYS A 1 175 ? 6.495 -8.093 -5.780 1.00 92.81 175 LYS A O 1
ATOM 1358 N N . GLU A 1 176 ? 7.925 -9.730 -6.346 1.00 91.50 176 GLU A N 1
ATOM 1359 C CA . GLU A 1 176 ? 6.878 -10.746 -6.533 1.00 91.50 176 GLU A CA 1
ATOM 1360 C C . GLU A 1 176 ? 6.427 -11.297 -5.179 1.00 91.50 176 GLU A C 1
ATOM 1362 O O . GLU A 1 176 ? 5.235 -11.451 -4.920 1.00 91.50 176 GLU A O 1
ATOM 1367 N N . GLU A 1 177 ? 7.385 -11.483 -4.273 1.00 95.31 177 GLU A N 1
ATOM 1368 C CA . GLU A 1 177 ? 7.201 -11.987 -2.917 1.00 95.31 177 GLU A CA 1
ATOM 1369 C C . GLU A 1 177 ? 6.364 -11.060 -2.022 1.00 95.31 177 GLU A C 1
ATOM 1371 O O . GLU A 1 177 ? 5.849 -11.499 -0.993 1.00 95.31 177 GLU A O 1
ATOM 1376 N N . PHE A 1 178 ? 6.184 -9.791 -2.414 1.00 96.38 178 PHE A N 1
ATOM 1377 C CA . PHE A 1 178 ? 5.383 -8.824 -1.660 1.00 96.38 178 PHE A CA 1
ATOM 1378 C C . PHE A 1 178 ? 3.951 -9.319 -1.441 1.00 96.38 178 PHE A C 1
ATOM 1380 O O . PHE A 1 178 ? 3.394 -9.152 -0.356 1.00 96.38 178 PHE A O 1
ATOM 1387 N N . ARG A 1 179 ? 3.359 -9.968 -2.450 1.00 96.25 179 ARG A N 1
ATOM 1388 C CA . ARG A 1 179 ? 1.999 -10.509 -2.362 1.00 96.25 179 ARG A CA 1
ATOM 1389 C C . ARG A 1 179 ? 1.884 -11.549 -1.245 1.00 96.25 179 ARG A C 1
ATOM 1391 O O . ARG A 1 179 ? 0.968 -11.475 -0.427 1.00 96.25 179 ARG A O 1
ATOM 1398 N N . ASP A 1 180 ? 2.817 -12.495 -1.186 1.00 96.31 180 ASP A N 1
ATOM 1399 C CA . ASP A 1 180 ? 2.785 -13.583 -0.201 1.00 96.31 180 ASP A CA 1
ATOM 1400 C C . ASP A 1 180 ? 3.143 -13.099 1.210 1.00 96.31 180 ASP A C 1
ATOM 1402 O O . ASP A 1 180 ? 2.564 -13.564 2.200 1.00 96.31 180 ASP A O 1
ATOM 1406 N N . GLN A 1 181 ? 4.040 -12.114 1.314 1.00 96.88 181 GLN A N 1
ATOM 1407 C CA . GLN A 1 181 ? 4.334 -11.417 2.569 1.00 96.88 181 GLN A CA 1
ATOM 1408 C C . GLN A 1 181 ? 3.089 -10.696 3.100 1.00 96.88 181 GLN A C 1
ATOM 1410 O O . GLN A 1 181 ? 2.708 -10.896 4.256 1.00 96.88 181 GLN A O 1
ATOM 1415 N N . LEU A 1 182 ? 2.397 -9.938 2.244 1.00 96.62 182 LEU A N 1
ATOM 1416 C CA . LEU A 1 182 ? 1.163 -9.238 2.598 1.00 96.62 182 LEU A CA 1
ATOM 1417 C C . LEU A 1 182 ? 0.071 -10.213 3.062 1.00 96.62 182 LEU A C 1
ATOM 1419 O O . LEU A 1 182 ? -0.549 -9.997 4.107 1.00 96.62 182 LEU A O 1
ATOM 1423 N N . ALA A 1 183 ? -0.135 -11.311 2.330 1.00 96.25 183 ALA A N 1
ATOM 1424 C CA . ALA A 1 183 ? -1.092 -12.353 2.701 1.00 96.25 183 ALA A CA 1
ATOM 1425 C C . ALA A 1 183 ? -0.764 -12.979 4.067 1.00 96.25 183 ALA A C 1
ATOM 1427 O O . ALA A 1 183 ? -1.647 -13.131 4.919 1.00 96.25 183 ALA A O 1
ATOM 1428 N N . SER A 1 184 ? 0.515 -13.270 4.314 1.00 96.31 184 SER A N 1
ATOM 1429 C CA . SER A 1 184 ? 0.991 -13.816 5.588 1.00 96.31 184 SER A CA 1
ATOM 1430 C C . SER A 1 184 ? 0.746 -12.851 6.753 1.00 96.31 184 SER A C 1
ATOM 1432 O O . SER A 1 184 ? 0.244 -13.260 7.803 1.00 96.31 184 SER A O 1
ATOM 1434 N N . GLU A 1 185 ? 1.027 -11.560 6.573 1.00 95.00 185 GLU A N 1
ATOM 1435 C CA . GLU A 1 185 ? 0.787 -10.527 7.588 1.00 95.00 185 GLU A CA 1
ATOM 1436 C C . GLU A 1 185 ? -0.700 -10.333 7.909 1.00 95.00 185 GLU A C 1
ATOM 1438 O O . GLU A 1 185 ? -1.075 -10.116 9.069 1.00 95.00 185 GLU A O 1
ATOM 1443 N N . ILE A 1 186 ? -1.573 -10.386 6.898 1.00 94.38 186 ILE A N 1
ATOM 1444 C CA . ILE A 1 186 ? -3.029 -10.331 7.097 1.00 94.38 186 ILE A CA 1
ATOM 1445 C C . ILE A 1 186 ? -3.478 -11.540 7.923 1.00 94.38 186 ILE A C 1
ATOM 1447 O O . ILE A 1 186 ? -4.164 -11.376 8.937 1.00 94.38 186 ILE A O 1
ATOM 1451 N N . GLN A 1 187 ? -3.033 -12.745 7.560 1.00 93.31 187 GLN A N 1
ATOM 1452 C CA . GLN A 1 187 ? -3.401 -13.968 8.272 1.00 93.31 187 GLN A CA 1
ATOM 1453 C C . GLN A 1 187 ? -2.899 -13.967 9.727 1.00 93.31 187 GLN A C 1
ATOM 1455 O O . GLN A 1 187 ? -3.627 -14.363 10.642 1.00 93.31 187 GLN A O 1
ATOM 1460 N N . GLN A 1 188 ? -1.671 -13.503 9.975 1.00 92.06 188 GLN A N 1
ATOM 1461 C CA . GLN A 1 188 ? -1.121 -13.381 11.330 1.00 92.06 188 GLN A CA 1
ATOM 1462 C C . GLN A 1 188 ? -1.917 -12.393 12.194 1.00 92.06 188 GLN A C 1
ATOM 1464 O O . GLN A 1 188 ? -2.198 -12.683 13.363 1.00 92.06 188 GLN A O 1
ATOM 1469 N N . ARG A 1 189 ? -2.341 -11.255 11.631 1.00 89.69 189 ARG A N 1
ATOM 1470 C CA . ARG A 1 189 ? -3.197 -10.292 12.342 1.00 89.69 189 ARG A CA 1
ATOM 1471 C C . ARG A 1 189 ? -4.553 -10.886 12.697 1.00 89.69 189 ARG A C 1
ATOM 1473 O O . ARG A 1 189 ? -4.971 -10.760 13.846 1.00 89.69 189 ARG A O 1
ATOM 1480 N N . GLN A 1 190 ? -5.197 -11.585 11.764 1.00 87.25 190 GLN A N 1
ATOM 1481 C CA . GLN A 1 190 ? -6.478 -12.254 12.016 1.00 87.25 190 GLN A CA 1
ATOM 1482 C C . GLN A 1 190 ? -6.366 -13.299 13.134 1.00 87.25 190 GLN A C 1
ATOM 1484 O O . GLN A 1 190 ? -7.174 -13.300 14.063 1.00 87.25 190 GLN A O 1
ATOM 1489 N N . LYS A 1 191 ? -5.318 -14.137 13.111 1.00 85.75 191 LYS A N 1
ATOM 1490 C CA . LYS A 1 191 ? -5.037 -15.110 14.185 1.00 85.75 191 LYS A CA 1
ATOM 1491 C C . LYS A 1 191 ? -4.849 -14.427 15.542 1.00 85.75 191 LYS A C 1
ATOM 1493 O O . LYS A 1 191 ? -5.382 -14.892 16.548 1.00 85.75 191 LYS A O 1
ATOM 1498 N N . THR A 1 192 ? -4.121 -13.313 15.570 1.00 84.75 192 THR A N 1
ATOM 1499 C CA . THR A 1 192 ? -3.859 -12.555 16.802 1.00 84.75 192 THR A CA 1
ATOM 1500 C C . THR A 1 192 ? -5.140 -11.945 17.372 1.00 84.75 192 THR A C 1
ATOM 1502 O O . THR A 1 192 ? -5.385 -12.052 18.574 1.00 84.75 192 THR A O 1
ATOM 1505 N N . GLN A 1 193 ? -5.990 -11.361 16.523 1.00 80.62 193 GLN A N 1
ATOM 1506 C CA . GLN A 1 193 ? -7.285 -10.813 16.938 1.00 80.62 193 GLN A CA 1
ATOM 1507 C C . GLN A 1 193 ? -8.210 -11.911 17.476 1.00 80.62 193 GLN A C 1
ATOM 1509 O O . GLN A 1 193 ? -8.759 -11.763 18.566 1.00 80.62 193 GLN A O 1
ATOM 1514 N N . ALA A 1 194 ? -8.306 -13.050 16.782 1.00 76.19 194 ALA A N 1
ATOM 1515 C CA . ALA A 1 194 ? -9.101 -14.190 17.233 1.00 76.19 194 ALA A CA 1
ATOM 1516 C C . ALA A 1 194 ? -8.635 -14.723 18.602 1.00 76.19 194 ALA A C 1
ATOM 1518 O O . ALA A 1 194 ? -9.456 -14.985 19.483 1.00 76.19 194 ALA A O 1
ATOM 1519 N N . ALA A 1 195 ? -7.320 -14.821 18.821 1.00 76.75 195 ALA A N 1
ATOM 1520 C CA . ALA A 1 195 ? -6.755 -15.246 20.102 1.00 76.75 195 ALA A CA 1
ATOM 1521 C C . ALA A 1 195 ? -7.050 -14.252 21.241 1.00 76.75 195 ALA A C 1
ATOM 1523 O O . ALA A 1 195 ? -7.320 -14.667 22.371 1.00 76.75 195 ALA A O 1
ATOM 1524 N N . GLN A 1 196 ? -7.024 -12.945 20.963 1.00 75.31 196 GLN A N 1
ATOM 1525 C CA . GLN A 1 196 ? -7.376 -11.912 21.942 1.00 75.31 196 GLN A CA 1
ATOM 1526 C C . GLN A 1 196 ? -8.866 -11.958 22.302 1.00 75.31 196 GLN A C 1
ATOM 1528 O O . GLN A 1 196 ? -9.195 -11.922 23.486 1.00 75.31 196 GLN A O 1
ATOM 1533 N N . SER A 1 197 ? -9.750 -12.125 21.315 1.00 71.94 197 SER A N 1
ATOM 1534 C CA . SER A 1 197 ? -11.192 -12.286 21.541 1.00 71.94 197 SER A CA 1
ATOM 1535 C C . SER A 1 197 ? -11.527 -13.557 22.327 1.00 71.94 197 SER A C 1
ATOM 1537 O O . SER A 1 197 ? -12.369 -13.531 23.219 1.00 71.94 197 SER A O 1
ATOM 1539 N N . ALA A 1 198 ? -10.842 -14.671 22.062 1.00 68.94 198 ALA A N 1
ATOM 1540 C CA . ALA A 1 198 ? -11.036 -15.901 22.829 1.00 68.94 198 ALA A CA 1
ATOM 1541 C C . ALA A 1 198 ? -10.609 -15.740 24.302 1.00 68.94 198 ALA A C 1
ATOM 1543 O O . ALA A 1 198 ? -11.279 -16.236 25.211 1.00 68.94 198 ALA A O 1
ATOM 1544 N N . ARG A 1 199 ? -9.514 -15.010 24.561 1.00 69.06 199 ARG A N 1
ATOM 1545 C CA . ARG A 1 199 ? -9.040 -14.724 25.926 1.00 69.06 199 ARG A CA 1
ATOM 1546 C C . ARG A 1 199 ? -9.989 -13.811 26.697 1.00 69.06 199 ARG A C 1
ATOM 1548 O O . ARG A 1 199 ? -10.228 -14.072 27.873 1.00 69.06 199 ARG A O 1
ATOM 1555 N N . THR A 1 200 ? -10.556 -12.784 26.064 1.00 67.62 200 THR A N 1
ATOM 1556 C CA . THR A 1 200 ? -11.526 -11.897 26.727 1.00 67.62 200 THR A CA 1
ATOM 1557 C C . THR A 1 200 ? -12.827 -12.624 27.061 1.00 67.62 200 THR A C 1
ATOM 1559 O O . THR A 1 200 ? -13.327 -12.469 28.172 1.00 67.62 200 THR A O 1
ATOM 1562 N N . VAL A 1 201 ? -13.332 -13.484 26.171 1.00 62.56 201 VAL A N 1
ATOM 1563 C CA . VAL A 1 201 ? -14.527 -14.308 26.442 1.00 62.56 201 VAL A CA 1
ATOM 1564 C C . VAL A 1 201 ? -14.300 -15.250 27.629 1.00 62.56 201 VAL A C 1
ATOM 1566 O O . VAL A 1 201 ? -15.157 -15.356 28.507 1.00 62.56 201 VAL A O 1
ATOM 1569 N N . ASN A 1 202 ? -13.131 -15.889 27.709 1.00 59.91 202 ASN A N 1
ATOM 1570 C CA . ASN A 1 202 ? -12.802 -16.775 28.828 1.00 59.91 202 ASN A CA 1
ATOM 1571 C C . ASN A 1 202 ? -12.617 -16.018 30.154 1.00 59.91 202 ASN A C 1
ATOM 1573 O O . ASN A 1 202 ? -13.033 -16.522 31.195 1.00 59.91 202 ASN A O 1
ATOM 1577 N N . ALA A 1 203 ? -12.057 -14.804 30.130 1.00 59.06 203 ALA A N 1
ATOM 1578 C CA . ALA A 1 203 ? -11.912 -13.965 31.322 1.00 59.06 203 ALA A CA 1
ATOM 1579 C C . ALA A 1 203 ? -13.270 -13.501 31.882 1.00 59.06 203 ALA A C 1
ATOM 1581 O O . ALA A 1 203 ? -13.492 -13.578 33.088 1.00 59.06 203 ALA A O 1
ATOM 1582 N N . VAL A 1 204 ? -14.207 -13.105 31.011 1.00 62.12 204 VAL A N 1
ATOM 1583 C CA . VAL A 1 204 ? -15.576 -12.720 31.407 1.00 62.12 204 VAL A CA 1
ATOM 1584 C C . VAL A 1 204 ? -16.355 -13.916 31.961 1.00 62.12 204 VAL A C 1
ATOM 1586 O O . VAL A 1 204 ? -17.111 -13.779 32.918 1.00 62.12 204 VAL A O 1
ATOM 1589 N N . ARG A 1 205 ? -16.146 -15.117 31.408 1.00 58.69 205 ARG A N 1
ATOM 1590 C CA . ARG A 1 205 ? -16.787 -16.345 31.905 1.00 58.69 205 ARG A CA 1
ATOM 1591 C C . ARG A 1 205 ? -16.198 -16.836 33.234 1.00 58.69 205 ARG A C 1
ATOM 1593 O O . ARG A 1 205 ? -16.887 -17.523 33.982 1.00 58.69 205 ARG A O 1
ATOM 1600 N N . GLY A 1 206 ? -14.938 -16.503 33.518 1.00 54.72 206 GLY A N 1
ATOM 1601 C CA . GLY A 1 206 ? -14.229 -16.884 34.741 1.00 54.72 206 GLY A CA 1
ATOM 1602 C C . GLY A 1 206 ? -14.483 -15.973 35.946 1.00 54.72 206 GLY A C 1
ATOM 1603 O O . GLY A 1 206 ? -14.330 -16.437 37.068 1.00 54.72 206 GLY A O 1
ATOM 1604 N N . SER A 1 207 ? -14.901 -14.716 35.746 1.00 56.41 207 SER A N 1
ATOM 1605 C CA . SER A 1 207 ? -15.182 -13.770 36.844 1.00 56.41 207 SER A CA 1
ATOM 1606 C C . SER A 1 207 ? -16.627 -13.815 37.365 1.00 56.41 207 SER A C 1
ATOM 1608 O O . SER A 1 207 ? -17.020 -12.949 38.140 1.00 56.41 207 SER A O 1
ATOM 1610 N N . GLY A 1 208 ? -17.436 -14.764 36.887 1.00 52.34 208 GLY A N 1
ATOM 1611 C CA . GLY A 1 208 ? -18.845 -14.934 37.258 1.00 52.34 208 GLY A CA 1
ATOM 1612 C C . GLY A 1 208 ? -19.113 -16.124 38.184 1.00 52.34 208 GLY A C 1
ATOM 1613 O O . GLY A 1 208 ? -20.208 -16.679 38.126 1.00 52.34 208 GLY A O 1
ATOM 1614 N N . ARG A 1 209 ? -18.120 -16.565 38.966 1.00 42.78 209 ARG A N 1
ATOM 1615 C CA . ARG A 1 209 ? -18.262 -17.623 39.977 1.00 42.78 209 ARG A CA 1
ATOM 1616 C C . ARG A 1 209 ? -17.957 -17.094 41.364 1.00 42.78 209 ARG A C 1
ATOM 1618 O O . ARG A 1 209 ? -16.964 -16.345 41.477 1.00 42.78 209 ARG A O 1
#